Protein AF-A0A2E9ZNG1-F1 (afdb_monomer_lite)

Foldseek 3Di:
DDDDDPPPPPPPPLDPDPFAFWDADPDDEAEDEQPPDDCVLVVLLVLLQVLQCVVLNHTFPEYEYAYADPDCSLVDVVSLLVQQQVVLCVQQPPVVVSSVVSSVPVSNVLSVCRVVVHFDWAWDWRRPDPHIHIYIYTRHLVPDDFPVSNLSSQLRSLLSSCRNDRDWFQLCSQVVSSLRSLVSCVVVVRDHNVVSVVVLVVLLVVDDPPPDALVCRRPVVVCCPPPVVCVVCCSNRRHD

Structure (mmCIF, N/CA/C/O backbone):
data_AF-A0A2E9ZNG1-F1
#
_entry.id   AF-A0A2E9ZNG1-F1
#
loop_
_atom_site.group_PDB
_atom_site.id
_atom_site.type_symbol
_atom_site.label_atom_id
_atom_site.label_alt_id
_atom_site.label_comp_id
_atom_site.label_asym_id
_atom_site.label_entity_id
_atom_site.label_seq_id
_atom_site.pdbx_PDB_ins_code
_atom_site.Cartn_x
_atom_site.Cartn_y
_atom_site.Cartn_z
_atom_site.occupancy
_atom_site.B_iso_or_equiv
_atom_site.auth_seq_id
_atom_site.auth_comp_id
_atom_site.auth_asym_id
_atom_site.auth_atom_id
_atom_site.pdbx_PDB_model_num
ATOM 1 N N . MET A 1 1 ? 36.044 -37.107 -33.026 1.00 39.47 1 MET A N 1
ATOM 2 C CA . MET A 1 1 ? 36.408 -36.266 -31.867 1.00 39.47 1 MET A CA 1
ATOM 3 C C . MET A 1 1 ? 35.128 -35.573 -31.423 1.00 39.47 1 MET A C 1
ATOM 5 O O . MET A 1 1 ? 34.652 -34.687 -32.116 1.00 39.47 1 MET A O 1
ATOM 9 N N . LEU A 1 2 ? 34.480 -36.126 -30.399 1.00 30.48 2 LEU A N 1
ATOM 10 C CA . LEU A 1 2 ? 33.119 -35.796 -29.974 1.00 30.48 2 LEU A CA 1
ATOM 11 C C . LEU A 1 2 ? 33.209 -34.747 -28.857 1.00 30.48 2 LEU A C 1
ATOM 13 O O . LEU A 1 2 ? 33.779 -35.040 -27.812 1.00 30.48 2 LEU A O 1
ATOM 17 N N . TRP A 1 3 ? 32.689 -33.541 -29.077 1.00 28.58 3 TRP A N 1
ATOM 18 C CA . TRP A 1 3 ? 32.528 -32.541 -28.020 1.00 28.58 3 TRP A CA 1
ATOM 19 C C . TRP A 1 3 ? 31.048 -32.488 -27.636 1.00 28.58 3 TRP A C 1
ATOM 21 O O . TRP A 1 3 ? 30.240 -31.884 -28.336 1.00 28.58 3 TRP A O 1
ATOM 31 N N . LEU A 1 4 ? 30.693 -33.161 -26.538 1.00 30.92 4 LEU A N 1
ATOM 32 C CA . LEU A 1 4 ? 29.437 -32.918 -25.830 1.00 30.92 4 LEU A CA 1
ATOM 33 C C . LEU A 1 4 ? 29.627 -31.673 -24.956 1.00 30.92 4 LEU A C 1
ATOM 35 O O . LEU A 1 4 ? 30.324 -31.728 -23.946 1.00 30.92 4 LEU A O 1
ATOM 39 N N . PHE A 1 5 ? 28.975 -30.570 -25.313 1.00 37.16 5 PHE A N 1
ATOM 40 C CA . PHE A 1 5 ? 28.700 -29.495 -24.365 1.00 37.16 5 PHE A CA 1
ATOM 41 C C . PHE A 1 5 ? 27.392 -29.822 -23.640 1.00 37.16 5 PHE A C 1
ATOM 43 O O . PHE A 1 5 ? 26.301 -29.568 -24.144 1.00 37.16 5 PHE A O 1
ATOM 50 N N . LEU A 1 6 ? 27.506 -30.407 -22.448 1.00 36.97 6 LEU A N 1
ATOM 51 C CA . LEU A 1 6 ? 26.425 -30.424 -21.465 1.00 36.97 6 LEU A CA 1
ATOM 52 C C . LEU A 1 6 ? 26.350 -29.028 -20.840 1.00 36.97 6 LEU A C 1
ATOM 54 O O . LEU A 1 6 ? 27.034 -28.731 -19.863 1.00 36.97 6 LEU A O 1
ATOM 58 N N . ALA A 1 7 ? 25.535 -28.153 -21.427 1.00 40.53 7 ALA A N 1
ATOM 59 C CA . ALA A 1 7 ? 25.099 -26.936 -20.759 1.00 40.53 7 ALA A CA 1
ATOM 60 C C . ALA A 1 7 ? 24.094 -27.339 -19.672 1.00 40.53 7 ALA A C 1
ATOM 62 O O . ALA A 1 7 ? 22.906 -27.520 -19.933 1.00 40.53 7 ALA A O 1
ATOM 63 N N . GLY A 1 8 ? 24.597 -27.544 -18.454 1.00 30.94 8 GLY A N 1
ATOM 64 C CA . GLY A 1 8 ? 23.771 -27.666 -17.262 1.00 30.94 8 GLY A CA 1
ATOM 65 C C . GLY A 1 8 ? 23.019 -26.358 -17.052 1.00 30.94 8 GLY A C 1
ATOM 66 O O . GLY A 1 8 ? 23.584 -25.385 -16.558 1.00 30.94 8 GLY A O 1
ATOM 67 N N . GLY A 1 9 ? 21.753 -26.327 -17.464 1.00 31.53 9 GLY A N 1
ATOM 68 C CA . GLY A 1 9 ? 20.834 -25.272 -17.078 1.00 31.53 9 GLY A CA 1
ATOM 69 C C . GLY A 1 9 ? 20.684 -25.306 -15.565 1.00 31.53 9 GLY A C 1
ATOM 70 O O . GLY A 1 9 ? 20.052 -26.211 -15.021 1.00 31.53 9 GLY A O 1
ATOM 71 N N . VAL A 1 10 ? 21.277 -24.331 -14.879 1.00 35.78 10 VAL A N 1
ATOM 72 C CA . VAL A 1 10 ? 20.893 -24.012 -13.508 1.00 35.78 10 VAL A CA 1
ATOM 73 C C . VAL A 1 10 ? 19.497 -23.419 -13.615 1.00 35.78 10 VAL A C 1
ATOM 75 O O . VAL A 1 10 ? 19.323 -22.223 -13.832 1.00 35.78 10 VAL A O 1
ATOM 78 N N . VAL A 1 11 ? 18.485 -24.279 -13.533 1.00 36.38 11 VAL A N 1
ATOM 79 C CA . VAL A 1 11 ? 17.143 -23.836 -13.184 1.00 36.38 11 VAL A CA 1
ATOM 80 C C . VAL A 1 11 ? 17.281 -23.334 -11.756 1.00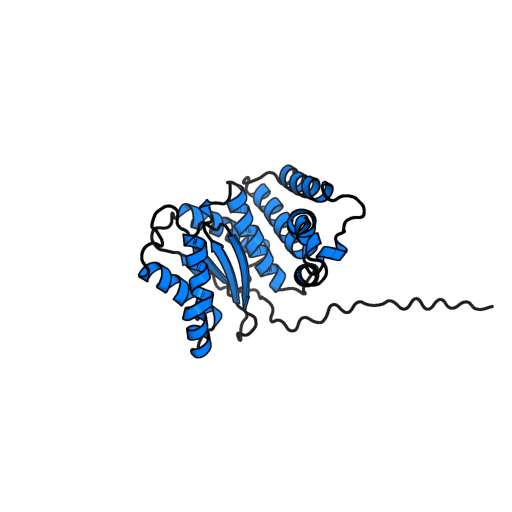 36.38 11 VAL A C 1
ATOM 82 O O . VAL A 1 11 ? 17.336 -24.124 -10.813 1.00 36.38 11 VAL A O 1
ATOM 85 N N . ALA A 1 12 ? 17.440 -22.021 -11.601 1.00 37.59 12 ALA A N 1
ATOM 86 C CA . ALA A 1 12 ? 17.232 -21.371 -10.324 1.00 37.59 12 ALA A CA 1
ATOM 87 C C . ALA A 1 12 ? 15.780 -21.670 -9.945 1.00 37.59 12 ALA A C 1
ATOM 89 O O . ALA A 1 12 ? 14.843 -21.056 -10.449 1.00 37.59 12 ALA A O 1
ATOM 90 N N . SER A 1 13 ? 15.599 -22.711 -9.137 1.00 37.97 13 SER A N 1
ATOM 91 C CA . SER A 1 13 ? 14.341 -23.018 -8.481 1.00 37.97 13 SER A CA 1
ATOM 92 C C . SER A 1 13 ? 14.010 -21.785 -7.648 1.00 37.97 13 SER A C 1
ATOM 94 O O . SER A 1 13 ? 14.601 -21.590 -6.583 1.00 37.97 13 SER A O 1
ATOM 96 N N . MET A 1 14 ? 13.109 -20.931 -8.143 1.00 45.22 14 MET A N 1
ATOM 97 C CA . MET A 1 14 ? 12.416 -19.985 -7.280 1.00 45.22 14 MET A CA 1
ATOM 98 C C . MET A 1 14 ? 11.772 -20.848 -6.204 1.00 45.22 14 MET A C 1
ATOM 100 O O . MET A 1 14 ? 10.930 -21.688 -6.519 1.00 45.22 14 MET A O 1
ATOM 104 N N . ALA A 1 15 ? 12.298 -20.753 -4.983 1.00 42.94 15 ALA A N 1
ATOM 105 C CA . ALA A 1 15 ? 11.857 -21.564 -3.865 1.00 42.94 15 ALA A CA 1
ATOM 106 C C . ALA A 1 15 ? 10.331 -21.488 -3.797 1.00 42.94 15 ALA A C 1
ATOM 108 O O . ALA A 1 15 ? 9.776 -20.391 -3.745 1.00 42.94 15 ALA A O 1
ATOM 109 N N . ASP A 1 16 ? 9.686 -22.650 -3.875 1.00 44.34 16 ASP A N 1
ATOM 110 C CA . ASP A 1 16 ? 8.238 -22.771 -3.805 1.00 44.34 16 ASP A CA 1
ATOM 111 C C . ASP A 1 16 ? 7.768 -22.072 -2.524 1.00 44.34 16 ASP A C 1
ATOM 113 O O . ASP A 1 16 ? 8.134 -22.459 -1.407 1.00 44.34 16 ASP A O 1
ATOM 117 N N . ASP A 1 17 ? 7.081 -20.945 -2.701 1.00 57.50 17 ASP A N 1
ATOM 118 C CA . ASP A 1 17 ? 6.736 -20.060 -1.603 1.00 57.50 17 ASP A CA 1
ATOM 119 C C . ASP A 1 17 ? 5.634 -20.725 -0.781 1.00 57.50 17 ASP A C 1
ATOM 121 O O . ASP A 1 17 ? 4.482 -20.803 -1.207 1.00 57.50 17 ASP A O 1
ATOM 125 N N . LYS A 1 18 ? 6.005 -21.228 0.402 1.00 65.31 18 LYS A N 1
ATOM 126 C CA . LYS A 1 18 ? 5.086 -21.833 1.378 1.00 65.31 18 LYS A CA 1
ATOM 127 C C . LYS A 1 18 ? 4.084 -20.827 1.959 1.00 65.31 18 LYS A C 1
ATOM 129 O O . LYS A 1 18 ? 3.260 -21.228 2.783 1.00 65.31 18 LYS A O 1
ATOM 134 N N . SER A 1 19 ? 4.172 -19.544 1.598 1.00 73.75 19 SER A N 1
ATOM 135 C CA . SER A 1 19 ? 3.200 -18.548 2.030 1.00 73.75 19 SER A CA 1
ATOM 136 C C . SER A 1 19 ? 1.809 -18.880 1.483 1.00 73.75 19 SER A C 1
ATOM 138 O O . SER A 1 19 ? 1.629 -19.336 0.348 1.00 73.75 19 SER A O 1
ATOM 140 N N . LYS A 1 20 ? 0.793 -18.673 2.325 1.00 89.50 20 LYS A N 1
ATOM 141 C CA . LYS A 1 20 ? -0.594 -18.679 1.854 1.00 89.50 20 LYS A CA 1
ATOM 142 C C . LYS A 1 20 ? -0.742 -17.562 0.821 1.00 89.50 20 LYS A C 1
ATOM 144 O O . LYS A 1 20 ? 0.002 -16.592 0.868 1.00 89.50 20 LYS A O 1
ATOM 149 N N . 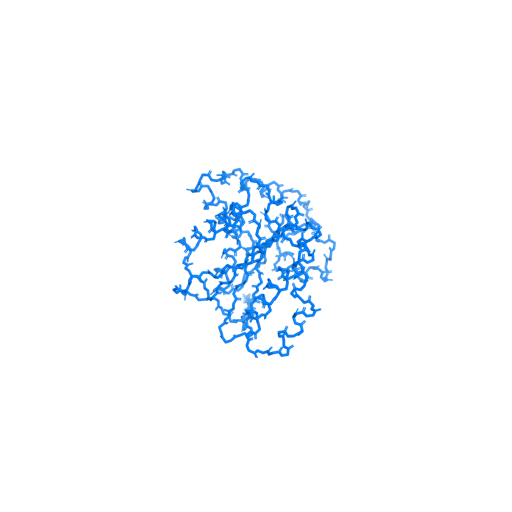ARG A 1 21 ? -1.669 -17.717 -0.125 1.00 92.62 21 ARG A N 1
ATOM 150 C CA . ARG A 1 21 ? -1.890 -16.754 -1.214 1.00 92.62 21 ARG A CA 1
ATOM 151 C C . ARG A 1 21 ? -3.235 -16.069 -1.073 1.00 92.62 21 ARG A C 1
ATOM 153 O O . ARG A 1 21 ? -4.185 -16.663 -0.560 1.00 92.62 21 ARG A O 1
ATOM 160 N N . MET A 1 22 ? -3.314 -14.840 -1.569 1.00 95.38 22 MET A N 1
ATOM 161 C CA . MET A 1 22 ? -4.593 -14.150 -1.722 1.00 95.38 22 MET A CA 1
ATOM 162 C C . MET A 1 22 ? -5.472 -14.859 -2.751 1.00 95.38 22 MET A C 1
ATOM 164 O O . MET A 1 22 ? -4.982 -15.442 -3.718 1.00 95.38 22 MET A O 1
ATOM 168 N N . VAL A 1 23 ? -6.784 -14.798 -2.539 1.00 95.25 23 VAL A N 1
ATOM 169 C CA . VAL A 1 23 ? -7.789 -15.410 -3.414 1.00 95.25 23 VAL A CA 1
ATOM 170 C C . VAL A 1 23 ? -8.882 -14.403 -3.734 1.00 95.25 23 VAL A C 1
ATOM 172 O O . VAL A 1 23 ? -9.076 -13.440 -2.990 1.00 95.25 23 VAL A O 1
ATOM 175 N N . LEU A 1 24 ? -9.599 -14.643 -4.831 1.00 96.69 24 LEU A N 1
ATOM 176 C CA . LEU A 1 24 ? -10.811 -13.894 -5.141 1.00 96.69 24 LEU A CA 1
ATOM 177 C C . LEU A 1 24 ? -11.840 -14.061 -4.017 1.00 96.69 24 LEU A C 1
ATOM 179 O O . LEU A 1 24 ? -11.982 -15.142 -3.440 1.00 96.69 24 LEU A O 1
ATOM 183 N N . THR A 1 25 ? -12.553 -12.984 -3.718 1.00 96.06 25 THR A N 1
ATOM 184 C CA . THR A 1 25 ? -13.571 -12.933 -2.677 1.00 96.06 25 THR A CA 1
ATOM 185 C C . THR A 1 25 ? -14.719 -12.010 -3.069 1.00 96.06 25 THR A C 1
ATOM 187 O O . THR A 1 25 ? -14.537 -11.018 -3.772 1.00 96.06 25 THR A O 1
ATOM 190 N N . GLU A 1 26 ? -15.898 -12.305 -2.533 1.00 95.00 26 GLU A N 1
ATOM 191 C CA . GLU A 1 26 ? -17.075 -11.431 -2.600 1.00 95.00 26 GLU A CA 1
ATOM 192 C C . GLU A 1 26 ? -17.110 -10.424 -1.438 1.00 95.00 26 GLU A C 1
ATOM 194 O O . GLU A 1 26 ? -17.967 -9.549 -1.392 1.00 95.00 26 GLU A O 1
ATOM 199 N N . SER A 1 27 ? -16.204 -10.550 -0.461 1.00 94.38 27 SER A N 1
ATOM 200 C CA . SER A 1 27 ? -16.139 -9.635 0.680 1.00 94.38 27 SER A CA 1
ATOM 201 C C . SER A 1 27 ? -15.594 -8.272 0.267 1.00 94.38 27 SER A C 1
ATOM 203 O O . SER A 1 27 ? -14.575 -8.179 -0.423 1.00 94.38 27 SER A O 1
ATOM 205 N N . ASP A 1 28 ? -16.238 -7.215 0.750 1.00 95.75 28 ASP A N 1
ATOM 206 C CA . ASP A 1 28 ? -15.716 -5.863 0.615 1.00 95.75 28 ASP A CA 1
ATOM 207 C C . ASP A 1 28 ? -14.537 -5.599 1.566 1.00 95.75 28 ASP A C 1
ATOM 209 O O . ASP A 1 28 ? -14.438 -6.238 2.618 1.00 95.75 28 ASP A O 1
ATOM 213 N N . PRO A 1 29 ? -13.642 -4.653 1.218 1.00 97.62 29 PRO A N 1
ATOM 214 C CA . PRO A 1 29 ? -12.605 -4.177 2.112 1.00 97.62 29 PRO A CA 1
ATOM 215 C C . PRO A 1 29 ? -13.211 -3.576 3.379 1.00 97.62 29 PRO A C 1
ATOM 217 O O . PRO A 1 2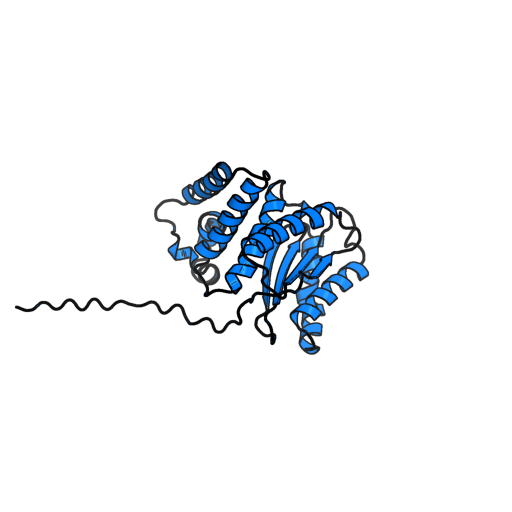9 ? -14.140 -2.766 3.325 1.00 97.62 29 PRO A O 1
ATOM 220 N N . GLU A 1 30 ? -12.634 -3.925 4.519 1.00 97.75 30 GLU A N 1
ATOM 221 C CA . GLU A 1 30 ? -12.949 -3.287 5.790 1.00 97.75 30 GLU A CA 1
ATOM 222 C C . GLU A 1 30 ? -12.074 -2.044 5.960 1.00 97.75 30 GLU A C 1
ATOM 224 O O . GLU A 1 30 ? -10.856 -2.126 5.824 1.00 97.75 30 GLU A O 1
ATOM 229 N N . TYR A 1 31 ? -12.671 -0.892 6.267 1.00 97.88 31 TYR A N 1
ATOM 230 C CA . TYR A 1 31 ? -11.935 0.359 6.462 1.00 97.88 31 TYR A CA 1
ATOM 231 C C . TYR A 1 31 ? -11.902 0.752 7.937 1.00 97.88 31 TYR A C 1
ATOM 233 O O . TYR A 1 31 ? -12.945 0.915 8.567 1.00 97.88 31 TYR A O 1
ATOM 241 N N . VAL A 1 32 ? -10.697 0.985 8.452 1.00 97.31 32 VAL A N 1
ATOM 242 C CA . VAL A 1 32 ? -10.441 1.506 9.796 1.00 97.31 32 VAL A CA 1
ATOM 243 C C . VAL A 1 32 ? -9.875 2.917 9.661 1.00 97.31 32 VAL A C 1
ATOM 245 O O . VAL A 1 32 ? -8.809 3.125 9.081 1.00 97.31 32 VAL A O 1
ATOM 248 N N . LEU A 1 33 ? -10.613 3.893 10.186 1.00 95.56 33 LEU A N 1
ATOM 249 C CA . LEU A 1 33 ? -10.322 5.324 10.086 1.00 95.56 33 LEU A CA 1
ATOM 250 C C . LEU A 1 33 ? -10.256 5.923 11.492 1.00 95.56 33 LEU A C 1
ATOM 252 O O . LEU A 1 33 ? -11.041 5.532 12.358 1.00 95.56 33 LEU A O 1
ATOM 256 N N . ASN A 1 34 ? -9.383 6.905 11.718 1.00 93.75 34 ASN A N 1
ATOM 257 C CA . ASN A 1 34 ? -9.473 7.707 12.934 1.00 93.75 34 ASN A CA 1
ATOM 258 C C . ASN A 1 34 ? -10.581 8.764 12.828 1.00 93.75 34 ASN A C 1
ATOM 260 O O . ASN A 1 34 ? -10.859 9.300 11.754 1.00 93.75 34 ASN A O 1
ATOM 264 N N . GLU A 1 35 ? -11.233 9.052 13.955 1.00 89.19 35 GLU A N 1
ATOM 265 C CA . GLU A 1 35 ? -12.323 10.027 14.009 1.00 89.19 35 GLU A CA 1
ATOM 266 C C . GLU A 1 35 ? -11.848 11.423 13.592 1.00 89.19 35 GLU A C 1
ATOM 268 O O . GLU A 1 35 ? -10.718 11.821 13.866 1.00 89.19 35 GLU A O 1
ATOM 273 N N . ASN A 1 36 ? -12.742 12.183 12.957 1.00 89.19 36 ASN A N 1
ATOM 274 C CA . ASN A 1 36 ? -12.521 13.566 12.518 1.00 89.19 36 ASN A CA 1
ATOM 275 C C . ASN A 1 36 ? -11.411 13.773 11.473 1.00 89.19 36 ASN A C 1
ATOM 277 O O . ASN A 1 36 ? -11.182 14.914 11.072 1.00 89.19 36 ASN A O 1
ATOM 281 N N . TYR A 1 37 ? -10.777 12.711 10.965 1.00 95.31 37 TYR A N 1
ATOM 282 C CA . TYR A 1 37 ? -9.863 12.832 9.833 1.00 95.31 37 TYR A CA 1
ATOM 283 C C . TYR A 1 37 ? -10.629 13.198 8.550 1.00 95.31 37 TYR A C 1
ATOM 285 O O . TYR A 1 37 ? -11.655 12.570 8.262 1.00 95.31 37 TYR A O 1
ATOM 293 N N . PRO A 1 38 ? -10.192 14.209 7.765 1.00 96.12 38 PRO A N 1
ATOM 294 C CA . PRO A 1 38 ? -10.977 14.687 6.633 1.00 96.12 38 PRO A CA 1
ATOM 295 C C . PRO A 1 38 ? -11.319 13.595 5.613 1.00 96.12 38 PRO A C 1
ATOM 297 O O . PRO A 1 38 ? -10.449 12.996 4.980 1.00 96.12 38 PRO A O 1
ATOM 300 N N . GLU A 1 39 ? -12.621 13.412 5.382 1.00 96.31 39 GLU A N 1
ATOM 301 C CA . GLU A 1 39 ? -13.176 12.330 4.555 1.00 96.31 39 GLU A CA 1
ATOM 302 C C . GLU A 1 39 ? -12.644 12.327 3.110 1.00 96.31 39 GLU A C 1
ATOM 304 O O . GLU A 1 39 ? -12.599 11.288 2.451 1.00 96.31 39 GLU A O 1
ATOM 309 N N . LYS A 1 40 ? -12.195 13.483 2.604 1.00 95.94 40 LYS A N 1
ATOM 310 C CA . LYS A 1 40 ? -11.618 13.608 1.257 1.00 95.94 40 LYS A CA 1
ATOM 311 C C . LYS A 1 40 ? -10.461 12.626 1.023 1.00 95.94 40 LYS A C 1
ATOM 313 O O . LYS A 1 40 ? -10.359 12.084 -0.072 1.00 95.94 40 LYS A O 1
ATOM 318 N N . TRP A 1 41 ? -9.640 12.345 2.038 1.00 97.00 41 TRP A N 1
ATOM 319 C CA . TRP A 1 41 ? -8.503 11.429 1.905 1.00 97.00 41 TRP A CA 1
ATOM 320 C C . TRP A 1 41 ? -8.944 9.976 1.798 1.00 97.00 41 TRP A C 1
ATOM 322 O O . TRP A 1 41 ? -8.461 9.249 0.931 1.00 97.00 41 TRP A O 1
ATOM 332 N N . PHE A 1 42 ? -9.928 9.585 2.612 1.00 97.19 42 PHE A N 1
ATOM 333 C CA . PHE A 1 42 ? -10.590 8.290 2.491 1.00 97.19 42 PHE A CA 1
ATOM 334 C C . PHE A 1 42 ? -11.185 8.104 1.094 1.00 97.19 42 PHE A C 1
ATOM 336 O O . PHE A 1 42 ? -10.927 7.087 0.454 1.00 97.19 42 PHE A O 1
ATOM 343 N N . ARG A 1 43 ? -11.926 9.095 0.582 1.00 97.44 43 ARG A N 1
ATOM 344 C CA . ARG A 1 43 ? -12.564 9.004 -0.741 1.00 97.44 43 ARG A CA 1
ATOM 345 C C . ARG A 1 43 ? -11.551 8.832 -1.872 1.00 97.44 43 ARG A C 1
ATOM 347 O O . ARG A 1 43 ? -11.787 8.019 -2.761 1.00 97.44 43 ARG A O 1
ATOM 354 N N . VAL A 1 44 ? -10.435 9.563 -1.835 1.00 97.00 44 VAL A N 1
ATOM 355 C CA . VAL A 1 44 ? -9.365 9.452 -2.843 1.00 97.00 44 VAL A CA 1
ATOM 356 C C . VAL A 1 44 ? -8.737 8.056 -2.824 1.00 97.00 44 VAL A C 1
ATOM 358 O O . VAL A 1 44 ? -8.674 7.404 -3.866 1.00 97.00 44 VAL A O 1
ATOM 361 N N . LEU A 1 45 ? -8.333 7.572 -1.645 1.00 98.06 45 LEU A N 1
ATOM 362 C CA . LEU A 1 45 ? -7.702 6.258 -1.496 1.00 98.06 45 LEU A CA 1
ATOM 363 C C . LEU A 1 45 ? -8.651 5.119 -1.863 1.00 98.06 45 LEU A C 1
ATOM 365 O O . LEU A 1 45 ? -8.287 4.238 -2.642 1.00 98.06 45 LEU A O 1
ATOM 369 N N . ARG A 1 46 ? -9.889 5.170 -1.359 1.00 97.94 46 ARG A N 1
ATOM 370 C CA . ARG A 1 46 ? -10.935 4.210 -1.710 1.00 97.94 46 ARG A CA 1
ATOM 371 C C . ARG A 1 46 ? -11.158 4.173 -3.214 1.00 97.94 46 ARG A C 1
ATOM 373 O O . ARG A 1 46 ? -11.232 3.087 -3.771 1.00 97.94 46 ARG A O 1
ATOM 380 N N . LYS A 1 47 ? -11.212 5.329 -3.883 1.00 98.00 47 LYS A N 1
ATOM 381 C CA . LYS A 1 47 ? -11.425 5.362 -5.331 1.00 98.00 47 LYS A CA 1
ATOM 382 C C . LYS A 1 47 ? -10.290 4.674 -6.098 1.00 98.00 47 LYS A C 1
ATOM 384 O O . LYS A 1 47 ? -10.584 3.931 -7.026 1.00 98.00 47 LYS A O 1
ATOM 389 N N . GLY A 1 48 ? -9.030 4.871 -5.701 1.00 97.94 48 GLY A N 1
ATOM 390 C CA . GLY A 1 48 ? -7.894 4.156 -6.299 1.00 97.94 48 GLY A CA 1
ATOM 391 C C . GLY A 1 48 ? -7.947 2.640 -6.061 1.00 97.94 48 GLY A C 1
ATOM 392 O O . GLY A 1 48 ? -7.751 1.858 -6.992 1.00 97.94 48 GLY A O 1
ATOM 393 N N . ILE A 1 49 ? -8.283 2.224 -4.835 1.00 98.38 49 ILE A N 1
ATOM 394 C CA . ILE A 1 49 ? -8.455 0.807 -4.474 1.00 98.38 49 ILE A CA 1
ATOM 395 C C . ILE A 1 49 ? -9.585 0.173 -5.296 1.00 98.38 49 ILE A C 1
ATOM 397 O O . ILE A 1 49 ? -9.371 -0.851 -5.938 1.00 98.38 49 ILE A O 1
ATOM 401 N N . ASP A 1 50 ? -10.762 0.800 -5.332 1.00 98.19 50 ASP A N 1
ATOM 402 C CA . ASP A 1 50 ? -11.940 0.289 -6.040 1.00 98.19 50 ASP A CA 1
ATOM 403 C C . ASP A 1 50 ? -11.700 0.216 -7.557 1.00 98.19 50 ASP A C 1
ATOM 405 O O . ASP A 1 50 ? -11.972 -0.817 -8.161 1.00 98.19 50 ASP A O 1
ATOM 409 N N . THR A 1 51 ? -11.073 1.234 -8.161 1.00 98.06 51 THR A N 1
ATOM 410 C CA . THR A 1 51 ? -10.643 1.196 -9.573 1.00 98.06 51 THR A CA 1
ATOM 411 C C . THR A 1 51 ? -9.766 -0.028 -9.872 1.00 98.06 51 THR A C 1
ATOM 413 O O . THR A 1 51 ? -9.887 -0.656 -10.923 1.00 98.06 51 THR A O 1
ATOM 416 N N . THR A 1 52 ? -8.879 -0.395 -8.949 1.00 98.06 52 THR A N 1
ATOM 417 C CA . THR A 1 52 ? -7.949 -1.514 -9.162 1.00 98.06 52 THR A CA 1
ATOM 418 C C . THR A 1 52 ? -8.617 -2.860 -8.920 1.00 98.06 52 THR A C 1
ATOM 420 O O . THR A 1 52 ? -8.358 -3.802 -9.664 1.00 98.06 52 THR A O 1
ATOM 423 N N . ARG A 1 53 ? -9.519 -2.941 -7.933 1.00 98.06 53 ARG A N 1
ATOM 424 C CA . ARG A 1 53 ? -10.399 -4.099 -7.701 1.00 98.06 53 ARG A CA 1
ATOM 425 C C . ARG A 1 53 ? -11.251 -4.404 -8.926 1.00 98.06 53 ARG A C 1
ATOM 427 O O . ARG A 1 53 ? -11.351 -5.559 -9.326 1.00 98.06 53 ARG A O 1
ATOM 434 N N . GLU A 1 54 ? -11.838 -3.375 -9.533 1.00 97.94 54 GLU A N 1
ATOM 435 C CA . GLU A 1 54 ? -12.636 -3.499 -10.758 1.00 97.94 54 GLU A CA 1
ATOM 436 C C . GLU A 1 54 ? -11.797 -4.028 -11.933 1.00 97.94 54 GLU A C 1
ATOM 438 O O . GLU A 1 54 ? -12.296 -4.809 -12.741 1.00 97.94 54 GLU A O 1
ATOM 443 N N . TYR A 1 55 ? -10.521 -3.638 -12.014 1.00 98.44 55 TYR A N 1
ATOM 444 C CA . TYR A 1 55 ? -9.629 -4.025 -13.108 1.00 98.44 55 TYR A CA 1
ATOM 445 C C . TYR A 1 55 ? -8.987 -5.413 -12.932 1.00 98.44 55 TYR A C 1
ATOM 447 O O . TYR A 1 55 ? -8.949 -6.199 -13.878 1.00 98.44 55 TYR A O 1
ATOM 455 N N . LEU A 1 56 ? -8.459 -5.720 -11.742 1.00 98.00 56 LEU A N 1
ATOM 456 C CA . LEU A 1 56 ? -7.719 -6.961 -11.461 1.00 98.00 56 LEU A CA 1
ATOM 457 C C . LEU A 1 56 ? -8.594 -8.080 -10.885 1.00 98.00 56 LEU A C 1
ATOM 459 O O . LEU A 1 56 ? -8.190 -9.241 -10.913 1.00 98.00 56 LEU A O 1
ATOM 463 N N . GLY A 1 57 ? -9.770 -7.745 -10.355 1.00 98.06 57 GLY A N 1
ATOM 464 C CA . GLY A 1 57 ? -10.595 -8.626 -9.533 1.00 98.06 57 GLY A CA 1
ATOM 465 C C . GLY A 1 57 ? -10.462 -8.318 -8.039 1.00 98.06 57 GLY A C 1
ATOM 466 O O . GLY A 1 57 ? -9.489 -7.717 -7.582 1.00 98.06 57 GLY A O 1
ATOM 467 N N . ASN A 1 58 ? -11.464 -8.741 -7.264 1.00 98.00 58 ASN A N 1
ATOM 468 C CA . ASN A 1 58 ? -11.526 -8.493 -5.827 1.00 98.00 58 ASN A CA 1
ATOM 469 C C . ASN A 1 58 ? -10.834 -9.611 -5.034 1.00 98.00 58 ASN A C 1
ATOM 471 O O . ASN A 1 58 ? -11.426 -10.653 -4.771 1.00 98.00 58 ASN A O 1
ATOM 475 N N . TYR A 1 59 ? -9.583 -9.394 -4.645 1.00 97.69 59 TYR A N 1
ATOM 476 C CA . TYR A 1 59 ? -8.798 -10.267 -3.778 1.00 97.69 59 TYR A CA 1
ATOM 477 C C . TYR A 1 59 ? -8.874 -9.834 -2.312 1.00 97.69 59 TYR A C 1
ATOM 479 O O . TYR A 1 59 ? -8.769 -8.647 -1.996 1.00 97.69 59 TYR A O 1
ATOM 487 N N . GLY A 1 60 ? -9.022 -10.806 -1.411 1.00 95.69 60 GLY A N 1
ATOM 488 C CA . GLY A 1 60 ? -9.157 -10.563 0.025 1.00 95.69 60 GLY A CA 1
ATOM 489 C C . GLY A 1 60 ? -9.068 -11.848 0.862 1.00 95.69 60 GLY A C 1
ATOM 490 O O . GLY A 1 60 ? -8.759 -12.912 0.314 1.00 95.69 60 GLY A O 1
ATOM 491 N N . PRO A 1 61 ? -9.335 -11.777 2.180 1.00 96.06 61 PRO A N 1
ATOM 492 C CA . PRO A 1 61 ? -9.779 -10.605 2.954 1.00 96.06 61 PRO A CA 1
ATOM 493 C C . PRO A 1 61 ? -8.818 -9.405 2.933 1.00 96.06 61 PRO A C 1
ATOM 495 O O . PRO A 1 61 ? -7.599 -9.583 2.904 1.00 96.06 61 PRO A O 1
ATOM 498 N N . LEU A 1 62 ? -9.372 -8.188 2.957 1.00 97.88 62 LEU A N 1
ATOM 499 C CA . LEU A 1 62 ? -8.617 -6.934 2.933 1.00 97.88 62 LEU A CA 1
ATOM 500 C C . LEU A 1 62 ? -9.097 -5.987 4.043 1.00 97.88 62 LEU A C 1
ATOM 502 O O . LEU A 1 62 ? -10.265 -5.602 4.060 1.00 97.88 62 LEU A O 1
ATOM 506 N N . CYS A 1 63 ? -8.177 -5.563 4.910 1.00 98.12 63 CYS A N 1
ATOM 507 C CA . CYS A 1 63 ? -8.372 -4.448 5.837 1.00 98.12 63 CYS A CA 1
ATOM 508 C C . CYS A 1 63 ? -7.556 -3.233 5.370 1.00 98.12 63 CYS A C 1
ATOM 510 O O . CYS A 1 63 ? -6.393 -3.357 4.990 1.00 98.12 63 CYS A O 1
ATOM 512 N N . VAL A 1 64 ? -8.147 -2.045 5.408 1.00 98.50 64 VAL A N 1
ATOM 513 C CA . VAL A 1 64 ? -7.520 -0.789 4.996 1.00 98.50 64 VAL A CA 1
ATOM 514 C C . VAL A 1 64 ? -7.505 0.166 6.179 1.00 98.50 64 VAL A C 1
ATOM 516 O O . VAL A 1 64 ? -8.553 0.587 6.662 1.00 98.50 64 VAL A O 1
ATOM 519 N N . TYR A 1 65 ? -6.315 0.541 6.625 1.00 98.06 65 TYR A N 1
ATOM 520 C CA . TYR A 1 65 ? -6.101 1.487 7.711 1.00 98.06 65 TYR A CA 1
ATOM 521 C C . TYR A 1 65 ? -5.731 2.837 7.113 1.00 98.06 65 TYR A C 1
ATOM 523 O O . TYR A 1 65 ? -4.714 2.950 6.429 1.00 98.06 65 TYR A O 1
ATOM 531 N N . ILE A 1 66 ? -6.540 3.862 7.370 1.00 98.00 66 ILE A N 1
ATOM 532 C CA . ILE A 1 66 ? -6.231 5.239 6.978 1.00 98.00 66 ILE A CA 1
ATOM 533 C C . ILE A 1 66 ? -6.160 6.070 8.248 1.00 98.00 66 ILE A C 1
ATOM 535 O O . ILE A 1 66 ? -7.171 6.356 8.889 1.00 98.00 66 ILE A O 1
ATOM 539 N N . ILE A 1 67 ? -4.935 6.421 8.611 1.00 97.25 67 ILE A N 1
ATOM 540 C CA . ILE A 1 67 ? -4.594 7.036 9.886 1.00 97.25 67 ILE A CA 1
ATOM 541 C C . ILE A 1 67 ? -3.979 8.392 9.575 1.00 97.25 67 ILE A C 1
ATOM 543 O O . ILE A 1 67 ? -2.986 8.460 8.853 1.00 97.25 67 ILE A O 1
ATOM 547 N N . GLY A 1 68 ? -4.543 9.478 10.093 1.00 96.56 68 GLY A N 1
ATOM 548 C CA . GLY A 1 68 ? -4.033 10.809 9.795 1.00 96.56 68 GLY A CA 1
ATOM 549 C C . GLY A 1 68 ? -4.222 11.832 10.904 1.00 96.56 68 GLY A C 1
ATOM 550 O O . GLY A 1 68 ? -5.182 11.778 11.669 1.00 96.56 68 GLY A O 1
ATOM 551 N N . GLN A 1 69 ? -3.296 12.785 10.950 1.00 95.62 69 GLN A N 1
ATOM 552 C CA . GLN A 1 69 ? -3.314 13.936 11.844 1.00 95.62 69 GLN A CA 1
ATOM 553 C C . GLN A 1 69 ? -2.919 15.200 11.068 1.00 95.62 69 GLN A C 1
ATOM 555 O O . GLN A 1 69 ? -1.744 15.406 10.781 1.00 95.62 69 GLN A O 1
ATOM 560 N N . GLU A 1 70 ? -3.895 16.047 10.732 1.00 94.94 70 GLU A N 1
ATOM 561 C CA . GLU A 1 70 ? -3.638 17.393 10.188 1.00 94.94 70 GLU A CA 1
ATOM 562 C C . GLU A 1 70 ? -3.613 18.448 11.302 1.00 94.94 70 GLU A C 1
ATOM 564 O O . GLU A 1 70 ? -2.916 19.460 11.192 1.00 94.94 70 GLU A O 1
ATOM 569 N N . LYS A 1 71 ? -4.386 18.228 12.373 1.00 92.94 71 LYS A N 1
ATOM 570 C CA . LYS A 1 71 ? -4.511 19.125 13.524 1.00 92.94 71 LYS A CA 1
ATOM 571 C C . LYS A 1 71 ? -4.422 18.340 14.831 1.00 92.94 71 LYS A C 1
ATOM 573 O O . LYS A 1 71 ? -3.357 18.282 15.437 1.00 92.94 71 LYS A O 1
ATOM 578 N N . ASP A 1 72 ? -5.532 17.761 15.282 1.00 92.94 72 ASP A N 1
ATOM 579 C CA . ASP A 1 72 ? -5.668 17.092 16.580 1.00 92.94 72 ASP A CA 1
ATOM 580 C C . ASP A 1 72 ? -6.486 15.790 16.519 1.00 92.94 72 ASP A C 1
ATOM 582 O O . ASP A 1 72 ? -6.919 15.274 17.550 1.00 92.94 72 ASP A O 1
ATOM 586 N N . GLU A 1 73 ? -6.637 15.202 15.329 1.00 95.50 73 GLU A N 1
ATOM 587 C CA . GLU A 1 73 ? -7.473 14.019 15.087 1.00 95.50 73 GLU A CA 1
ATOM 588 C C . GLU A 1 73 ? -6.993 12.755 15.827 1.00 95.50 73 GLU A C 1
ATOM 590 O O . GLU A 1 73 ? -7.772 11.828 16.044 1.00 95.50 73 GLU A O 1
ATOM 595 N N . LEU A 1 74 ? -5.726 12.717 16.253 1.00 93.75 74 LEU A N 1
ATOM 596 C CA . LEU A 1 74 ? -5.135 11.640 17.060 1.00 93.75 74 LEU A CA 1
ATOM 597 C C . LEU A 1 74 ? -4.694 12.111 18.452 1.00 93.75 74 LEU A C 1
ATOM 599 O O . LEU A 1 74 ? -3.942 11.412 19.136 1.00 93.75 74 LEU A O 1
ATOM 603 N N . LYS A 1 75 ? -5.158 13.284 18.902 1.00 89.25 75 LYS A N 1
ATOM 604 C CA . LYS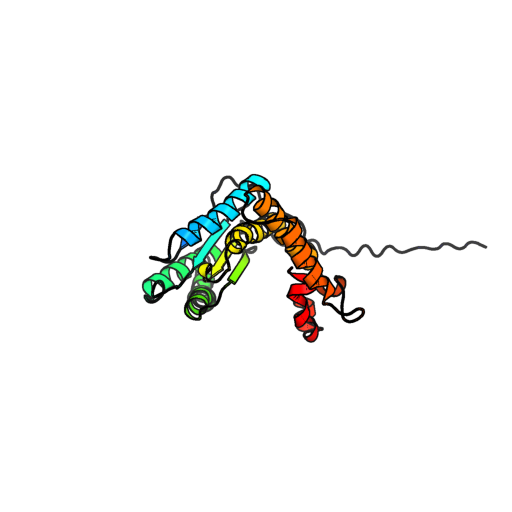 A 1 75 ? -4.798 13.835 20.218 1.00 89.25 75 LYS A CA 1
ATOM 605 C C . LYS A 1 75 ? -5.378 13.023 21.379 1.00 89.25 75 LYS A C 1
ATOM 607 O O . LYS A 1 75 ? -4.775 12.979 22.444 1.00 89.25 75 LYS A O 1
ATOM 612 N N . SER A 1 76 ? -6.545 12.406 21.190 1.00 91.50 76 SER A N 1
ATOM 613 C CA . SER A 1 76 ? -7.179 11.558 22.205 1.00 91.50 76 SER A CA 1
ATOM 614 C C . SER A 1 76 ? -6.650 10.131 22.131 1.00 91.50 76 SER A C 1
ATOM 616 O O . SER A 1 76 ? -6.768 9.481 21.090 1.00 91.50 76 SER A O 1
ATOM 618 N N . ASP A 1 77 ? -6.141 9.616 23.250 1.00 90.00 77 ASP A N 1
ATOM 619 C CA . ASP A 1 77 ? -5.686 8.226 23.335 1.00 90.00 77 ASP A CA 1
ATOM 620 C C . ASP A 1 77 ? -6.831 7.234 23.102 1.00 90.00 77 ASP A C 1
ATOM 622 O O . ASP A 1 77 ? -6.624 6.214 22.467 1.00 90.00 77 ASP A O 1
ATOM 626 N N . ALA A 1 78 ? -8.080 7.583 23.425 1.00 92.75 78 ALA A N 1
ATOM 627 C CA . ALA A 1 78 ? -9.228 6.727 23.108 1.00 92.75 78 ALA A CA 1
ATOM 628 C C . ALA A 1 78 ? -9.471 6.559 21.590 1.00 92.75 78 ALA A C 1
ATOM 630 O O . ALA A 1 78 ? -10.055 5.567 21.149 1.00 92.75 78 ALA A O 1
ATOM 631 N N . VAL A 1 79 ? -9.074 7.535 20.763 1.00 91.75 79 VAL A N 1
ATOM 632 C CA . VAL A 1 79 ? -9.120 7.395 19.295 1.00 91.75 79 VAL A CA 1
ATOM 633 C C . VAL A 1 79 ? -7.974 6.501 18.830 1.00 91.75 79 VAL A C 1
ATOM 635 O O . VAL A 1 79 ? -8.203 5.596 18.030 1.00 91.75 79 VAL A O 1
ATOM 638 N N . ALA A 1 80 ? -6.773 6.720 19.368 1.00 92.00 80 ALA A N 1
ATOM 639 C CA . ALA A 1 80 ? -5.600 5.896 19.092 1.00 92.00 80 ALA A CA 1
ATOM 640 C C . ALA A 1 80 ? -5.841 4.418 19.439 1.00 92.00 80 ALA A C 1
ATOM 642 O O . ALA A 1 80 ? -5.657 3.548 18.588 1.00 92.00 80 ALA A O 1
ATOM 643 N N . ASP A 1 81 ? -6.327 4.150 20.649 1.00 93.38 81 ASP A N 1
ATOM 644 C CA . ASP A 1 81 ? -6.553 2.811 21.188 1.00 93.38 81 ASP A CA 1
ATOM 645 C C . ASP A 1 81 ? -7.528 2.009 20.326 1.00 93.38 81 ASP A C 1
ATOM 647 O O . ASP A 1 81 ? -7.288 0.834 20.068 1.00 93.38 81 ASP A O 1
ATOM 651 N N . ARG A 1 82 ? -8.579 2.643 19.788 1.00 94.12 82 ARG A N 1
ATOM 652 C CA . ARG A 1 82 ? -9.537 1.970 18.892 1.00 94.12 82 ARG A CA 1
ATOM 653 C C . ARG A 1 82 ? -8.903 1.511 17.579 1.00 94.12 82 ARG A C 1
ATOM 655 O O . ARG A 1 82 ? -9.212 0.423 17.101 1.00 94.12 82 ARG A O 1
ATOM 662 N N . ILE A 1 83 ? -8.007 2.311 17.002 1.00 94.31 83 ILE A N 1
ATOM 663 C CA . ILE A 1 83 ? -7.287 1.946 15.769 1.00 94.31 83 ILE A CA 1
ATOM 664 C C . ILE A 1 83 ? -6.309 0.809 16.057 1.00 94.31 83 ILE A C 1
ATOM 666 O O . ILE A 1 83 ? -6.236 -0.160 15.301 1.00 94.31 83 ILE A O 1
ATOM 670 N N . ILE A 1 84 ? -5.571 0.930 17.163 1.00 94.69 84 ILE A N 1
ATOM 671 C CA . ILE A 1 84 ? -4.589 -0.056 17.615 1.00 94.69 84 ILE A CA 1
ATOM 672 C C . ILE A 1 84 ? -5.276 -1.395 17.900 1.00 94.69 84 ILE A C 1
ATOM 674 O O . ILE A 1 84 ? -4.799 -2.440 17.455 1.00 94.69 84 ILE A O 1
ATOM 678 N N . GLU A 1 85 ? -6.422 -1.368 18.578 1.00 94.75 85 GLU A N 1
ATOM 679 C CA . GLU A 1 85 ? -7.220 -2.552 18.873 1.00 94.75 85 GLU A CA 1
ATOM 680 C C . GLU A 1 85 ? -7.744 -3.216 17.598 1.00 94.75 85 GLU A C 1
ATOM 682 O O . GLU A 1 85 ? -7.554 -4.423 17.430 1.00 94.75 85 GLU A O 1
ATOM 687 N N . ALA A 1 86 ? -8.325 -2.448 16.671 1.00 95.00 86 ALA A N 1
ATOM 688 C CA . ALA A 1 86 ? -8.788 -2.976 15.389 1.00 95.00 86 ALA A CA 1
ATOM 689 C C . ALA A 1 86 ? -7.640 -3.613 14.585 1.00 95.00 86 ALA A C 1
ATOM 691 O O . ALA A 1 86 ? -7.772 -4.726 14.077 1.00 95.00 86 ALA A O 1
ATOM 692 N N . TYR A 1 87 ? -6.480 -2.953 14.516 1.00 95.50 87 TYR A N 1
ATOM 693 C CA . TYR A 1 87 ? -5.292 -3.493 13.853 1.00 95.50 87 TYR A CA 1
ATOM 694 C C . TYR A 1 87 ? -4.820 -4.808 14.486 1.00 95.50 87 TYR A C 1
ATOM 696 O O . TYR A 1 87 ? -4.653 -5.817 13.799 1.00 95.50 87 TYR A O 1
ATOM 704 N N . CYS A 1 88 ? -4.648 -4.831 15.808 1.00 95.00 88 CYS A N 1
ATOM 705 C CA . CYS A 1 88 ? -4.130 -6.006 16.500 1.00 95.00 88 CYS A CA 1
ATOM 706 C C . CYS A 1 88 ? -5.102 -7.193 16.479 1.00 95.00 88 CYS A C 1
ATOM 708 O O . CYS A 1 88 ? -4.653 -8.329 16.303 1.00 95.00 88 CYS A O 1
ATOM 710 N N . ARG A 1 89 ? -6.413 -6.952 16.613 1.00 94.12 89 ARG A N 1
ATOM 711 C CA . ARG A 1 89 ? -7.435 -8.006 16.524 1.00 94.12 89 ARG A CA 1
ATOM 712 C C . ARG A 1 89 ? -7.525 -8.586 15.115 1.00 94.12 89 ARG A C 1
ATOM 714 O O . ARG A 1 89 ? -7.483 -9.805 14.981 1.00 94.12 89 ARG A O 1
ATOM 721 N N . ASN A 1 90 ? -7.559 -7.753 14.073 1.00 93.81 90 ASN A N 1
ATOM 722 C CA . ASN A 1 90 ? -7.627 -8.242 12.691 1.00 93.81 90 ASN A CA 1
ATOM 723 C C . ASN A 1 90 ? -6.388 -9.076 12.333 1.00 93.81 90 ASN A C 1
ATOM 725 O O . ASN A 1 90 ? -6.505 -10.162 11.764 1.00 93.81 90 ASN A O 1
ATOM 729 N N . ARG A 1 91 ? -5.198 -8.623 12.749 1.00 92.94 91 ARG A N 1
ATOM 730 C CA . ARG A 1 91 ? -3.930 -9.317 12.491 1.00 92.94 91 ARG A CA 1
ATOM 731 C C . ARG A 1 91 ? -3.809 -10.675 13.187 1.00 92.94 91 ARG A C 1
ATOM 733 O O . ARG A 1 91 ? -3.158 -11.581 12.664 1.00 92.94 91 ARG A O 1
ATOM 740 N N . HIS A 1 92 ? -4.335 -10.802 14.404 1.00 92.50 92 HIS A N 1
ATOM 741 C CA . HIS A 1 92 ? -4.061 -11.952 15.272 1.00 92.50 92 HIS A CA 1
ATOM 742 C C . HIS A 1 92 ? -5.274 -12.842 15.559 1.00 92.50 92 HIS A C 1
ATOM 744 O O . HIS A 1 92 ? -5.089 -13.941 16.087 1.00 92.50 92 HIS A O 1
ATOM 750 N N . GLY A 1 93 ? -6.479 -12.428 15.163 1.00 86.81 93 GLY A N 1
ATOM 751 C CA . GLY A 1 93 ? -7.712 -13.170 15.402 1.00 86.81 93 GLY A CA 1
ATOM 752 C C . GLY A 1 93 ? -7.928 -13.439 16.893 1.00 86.81 93 GLY A C 1
ATOM 753 O O . GLY A 1 93 ? -7.757 -12.555 17.727 1.00 86.81 93 GLY A O 1
ATOM 754 N N . GLU A 1 94 ? -8.264 -14.685 17.228 1.00 85.94 94 GLU A N 1
ATOM 755 C CA . GLU A 1 94 ? -8.544 -15.130 18.603 1.00 85.94 94 GLU A CA 1
ATOM 756 C C . GLU A 1 94 ? -7.280 -15.442 19.432 1.00 85.94 94 GLU A C 1
ATOM 758 O O . GLU A 1 94 ? -7.376 -15.866 20.584 1.00 85.94 94 GLU A O 1
ATOM 763 N N . ALA A 1 95 ? -6.075 -15.262 18.875 1.00 89.94 95 ALA A N 1
ATOM 764 C CA . ALA A 1 95 ? -4.824 -15.541 19.580 1.00 89.94 95 ALA A CA 1
ATOM 765 C C . ALA A 1 95 ? -4.492 -14.429 20.593 1.00 89.94 95 ALA A C 1
ATOM 767 O O . ALA A 1 95 ? -3.628 -13.585 20.336 1.00 89.94 95 ALA A O 1
ATOM 768 N N . GLU A 1 96 ? -5.161 -14.451 21.748 1.00 90.88 96 GLU A N 1
ATOM 769 C CA . GLU A 1 96 ? -5.140 -13.382 22.757 1.00 90.88 96 GLU A CA 1
ATOM 770 C C . GLU A 1 96 ? -3.721 -12.957 23.167 1.00 90.88 96 GLU A C 1
ATOM 772 O O . GLU A 1 96 ? -3.412 -11.769 23.165 1.00 90.88 96 GLU A O 1
ATOM 777 N N . ASP A 1 97 ? -2.800 -13.898 23.401 1.00 91.31 97 ASP A N 1
ATOM 778 C CA . ASP A 1 97 ? -1.408 -13.568 23.749 1.00 91.31 97 ASP A CA 1
ATOM 779 C C . ASP A 1 97 ? -0.711 -12.710 22.675 1.00 91.31 97 ASP A C 1
ATOM 781 O O . ASP A 1 97 ? 0.071 -11.809 22.989 1.00 91.31 97 ASP A O 1
ATOM 785 N N . ARG A 1 98 ? -1.006 -12.960 21.390 1.00 90.38 98 ARG A N 1
ATOM 786 C CA . ARG A 1 98 ? -0.449 -12.188 20.266 1.00 90.38 98 ARG A CA 1
ATOM 787 C C . ARG A 1 98 ? -1.132 -10.835 20.119 1.00 90.38 98 ARG A C 1
ATOM 789 O O . ARG A 1 98 ? -0.455 -9.857 19.809 1.00 90.38 98 ARG A O 1
ATOM 796 N N . VAL A 1 99 ? -2.442 -10.771 20.365 1.00 93.12 99 VAL A N 1
ATOM 797 C CA . VAL A 1 99 ? -3.180 -9.502 20.434 1.00 93.12 99 VAL A CA 1
ATOM 798 C C . VAL A 1 99 ? -2.559 -8.620 21.518 1.00 93.12 99 VAL A C 1
ATOM 800 O O . VAL A 1 99 ? -2.173 -7.489 21.233 1.00 93.12 99 VAL A O 1
ATOM 803 N N . GLN A 1 100 ? -2.349 -9.155 22.722 1.00 91.62 100 GLN A N 1
ATOM 804 C CA . GLN A 1 100 ? -1.763 -8.418 23.842 1.00 91.62 100 GLN A CA 1
ATOM 805 C C . GLN A 1 100 ? -0.316 -7.964 23.580 1.00 91.62 100 GLN A C 1
ATOM 807 O O . GLN A 1 100 ? 0.041 -6.842 23.944 1.00 91.62 100 GLN A O 1
ATOM 812 N N . ASP A 1 101 ? 0.523 -8.778 22.925 1.00 90.50 101 ASP A N 1
ATOM 813 C CA . ASP A 1 101 ? 1.868 -8.340 22.503 1.00 90.50 101 ASP A CA 1
ATOM 814 C C . ASP A 1 101 ? 1.801 -7.227 21.443 1.00 90.50 101 ASP A C 1
ATOM 816 O O . ASP A 1 101 ? 2.550 -6.248 21.518 1.00 90.50 101 ASP A O 1
ATOM 820 N N . CYS A 1 102 ? 0.871 -7.328 20.488 1.00 92.94 102 CYS A N 1
ATOM 821 C CA . CYS A 1 102 ? 0.656 -6.302 19.472 1.00 92.94 102 CYS A CA 1
ATOM 822 C C . CYS A 1 102 ? 0.216 -4.966 20.088 1.00 92.94 102 CYS A C 1
ATOM 824 O O . CYS A 1 102 ? 0.810 -3.935 19.756 1.00 92.94 102 CYS A O 1
ATOM 826 N N . LEU A 1 103 ? -0.747 -4.985 21.018 1.00 90.50 103 LEU A N 1
ATOM 827 C CA . LEU A 1 103 ? -1.258 -3.789 21.699 1.00 90.50 103 LEU A CA 1
ATOM 828 C C . LEU A 1 103 ? -0.145 -3.030 22.438 1.00 90.50 103 LEU A C 1
ATOM 830 O O . LEU A 1 103 ? -0.111 -1.805 22.410 1.00 90.50 103 LEU A O 1
ATOM 834 N N . ARG A 1 104 ? 0.808 -3.744 23.052 1.00 82.69 104 ARG A N 1
ATOM 835 C CA . ARG A 1 104 ? 1.924 -3.134 23.804 1.00 82.69 104 ARG A CA 1
ATOM 836 C C . ARG A 1 104 ? 3.051 -2.585 22.930 1.00 82.69 104 ARG A C 1
ATOM 838 O O . ARG A 1 104 ? 3.941 -1.920 23.453 1.00 82.69 104 ARG A O 1
ATOM 845 N N . ARG A 1 105 ? 3.095 -2.953 21.648 1.00 78.44 105 ARG A N 1
ATOM 846 C CA . ARG A 1 105 ? 4.244 -2.691 20.769 1.00 78.44 105 ARG A CA 1
ATOM 847 C C . ARG A 1 105 ? 3.793 -2.222 19.393 1.00 78.44 105 ARG A C 1
ATOM 849 O O . ARG A 1 105 ? 3.813 -1.038 19.085 1.00 78.44 105 ARG A O 1
ATOM 856 N N . LYS A 1 106 ? 3.420 -3.179 18.542 1.00 74.94 106 LYS A N 1
ATOM 857 C CA . LYS A 1 106 ? 3.323 -3.000 17.088 1.00 74.94 106 LYS A CA 1
ATOM 858 C C . LYS A 1 106 ? 2.121 -2.177 16.647 1.00 74.94 106 LYS A C 1
ATOM 860 O O . LYS A 1 106 ? 2.202 -1.544 15.605 1.00 74.94 106 LYS A O 1
ATOM 865 N N . GLY A 1 107 ? 1.021 -2.212 17.394 1.00 78.88 107 GLY A N 1
ATOM 866 C CA . GLY A 1 107 ? -0.138 -1.382 17.081 1.00 78.88 107 GLY A CA 1
ATOM 867 C C . GLY A 1 107 ? 0.142 0.095 17.350 1.00 78.88 107 GLY A C 1
ATOM 868 O O . GLY A 1 107 ? -0.125 0.933 16.491 1.00 78.88 107 GLY A O 1
ATOM 869 N N . GLY A 1 108 ? 0.765 0.402 18.495 1.00 86.19 108 GLY A N 1
ATOM 870 C CA . GLY A 1 108 ? 1.107 1.771 18.900 1.00 86.19 108 GLY A CA 1
ATOM 871 C C . GLY A 1 108 ? 1.955 2.520 17.872 1.00 86.19 108 GLY A C 1
ATOM 872 O O . GLY A 1 108 ? 1.670 3.679 17.572 1.00 86.19 108 GLY A O 1
ATOM 873 N N . SER A 1 109 ? 2.907 1.835 17.229 1.00 91.25 109 SER A N 1
ATOM 874 C CA . SER A 1 109 ? 3.808 2.464 16.254 1.00 91.25 109 SER A CA 1
ATOM 875 C C . SER A 1 109 ? 3.106 3.020 15.007 1.00 91.25 109 SER A C 1
ATOM 877 O O . SER A 1 109 ? 3.658 3.887 14.327 1.00 91.25 109 SER A O 1
ATOM 879 N N . LEU A 1 110 ? 1.894 2.558 14.673 1.00 92.44 110 LEU A N 1
ATOM 880 C CA . LEU A 1 110 ? 1.112 3.141 13.577 1.00 92.44 110 LEU A CA 1
ATOM 881 C C . LEU A 1 110 ? 0.656 4.562 13.928 1.00 92.44 110 LEU A C 1
ATOM 883 O O . LEU A 1 110 ? 0.818 5.485 13.131 1.00 92.44 110 LEU A O 1
ATOM 887 N N . VAL A 1 111 ? 0.118 4.734 15.137 1.00 93.81 111 VAL A N 1
ATOM 888 C CA . VAL A 1 111 ? -0.374 6.025 15.630 1.00 93.81 111 VAL A CA 1
ATOM 889 C C . VAL A 1 111 ? 0.785 6.956 15.973 1.00 93.81 111 VAL A C 1
ATOM 891 O O . VAL A 1 111 ? 0.710 8.140 15.660 1.00 93.81 111 VAL A O 1
ATOM 894 N N . GLU A 1 112 ? 1.866 6.442 16.565 1.00 94.56 112 GLU A N 1
ATOM 895 C CA . GLU A 1 112 ? 3.076 7.227 16.852 1.00 94.56 112 GLU A CA 1
ATOM 896 C C . GLU A 1 112 ? 3.634 7.862 15.576 1.00 94.56 112 GLU A C 1
ATOM 898 O O . GLU A 1 112 ? 3.795 9.076 15.512 1.00 94.56 112 GLU A O 1
ATOM 903 N N . ARG A 1 113 ? 3.797 7.080 14.502 1.00 95.62 113 ARG A N 1
ATOM 904 C CA . ARG A 1 113 ? 4.277 7.612 13.217 1.00 95.62 113 ARG A CA 1
ATOM 905 C C . ARG A 1 113 ? 3.335 8.641 12.603 1.00 95.62 113 ARG A C 1
ATOM 907 O O . ARG A 1 113 ? 3.808 9.613 12.015 1.00 95.62 113 ARG A O 1
ATOM 914 N N . ALA A 1 114 ? 2.023 8.456 12.755 1.00 96.06 114 ALA A N 1
ATOM 915 C CA . ALA A 1 114 ? 1.047 9.453 12.332 1.00 96.06 114 ALA A CA 1
ATOM 916 C C . ALA A 1 114 ? 1.203 10.761 13.127 1.00 96.06 114 ALA A C 1
ATOM 918 O O . ALA A 1 114 ? 1.243 11.841 12.535 1.00 96.06 114 ALA A O 1
ATOM 919 N N . ARG A 1 115 ? 1.354 10.664 14.455 1.00 95.38 115 ARG A N 1
ATOM 920 C CA . ARG A 1 115 ? 1.575 11.809 15.352 1.00 95.38 115 ARG A CA 1
ATOM 921 C C . ARG A 1 115 ? 2.888 12.540 15.050 1.00 95.38 115 ARG A C 1
ATOM 923 O O . ARG A 1 115 ? 2.910 13.767 15.098 1.00 95.38 115 ARG A O 1
ATOM 930 N N . ASP A 1 116 ? 3.922 11.799 14.661 1.00 95.75 116 ASP A N 1
ATOM 931 C CA . ASP A 1 116 ? 5.243 12.318 14.283 1.00 95.75 116 ASP A CA 1
ATOM 932 C C . ASP A 1 116 ? 5.284 12.918 12.863 1.00 95.75 116 ASP A C 1
ATOM 934 O O . ASP A 1 116 ? 6.325 13.398 12.413 1.00 95.75 116 ASP A O 1
ATOM 938 N N . GLY A 1 117 ? 4.159 12.907 12.137 1.00 95.88 117 GLY A N 1
ATOM 939 C CA . GLY A 1 117 ? 4.047 13.502 10.803 1.00 95.88 117 GLY A CA 1
ATOM 940 C C . GLY A 1 117 ? 4.595 12.633 9.665 1.00 95.88 117 GLY A C 1
ATOM 941 O O . GLY A 1 117 ? 4.775 13.127 8.552 1.00 95.88 117 GLY A O 1
ATOM 942 N N . SER A 1 118 ? 4.845 11.340 9.904 1.00 97.06 118 SER A N 1
ATOM 943 C CA . SER A 1 118 ? 5.289 10.413 8.851 1.00 97.06 118 SER A CA 1
ATOM 944 C C . SER A 1 118 ? 4.212 10.268 7.781 1.00 97.06 118 SER A C 1
ATOM 946 O O . SER A 1 118 ? 3.038 10.183 8.118 1.00 97.06 118 SER A O 1
ATOM 948 N N . THR A 1 119 ? 4.598 10.223 6.507 1.00 97.38 119 THR A N 1
ATOM 949 C CA . THR A 1 119 ? 3.686 9.990 5.375 1.00 97.38 119 THR A CA 1
ATOM 950 C C . THR A 1 119 ? 4.058 8.675 4.707 1.00 97.38 119 THR A C 1
ATOM 952 O O . THR A 1 119 ? 5.165 8.551 4.183 1.00 97.38 119 THR A O 1
ATOM 955 N N . GLU A 1 120 ? 3.163 7.690 4.744 1.00 96.94 120 GLU A N 1
ATOM 956 C CA . GLU A 1 120 ? 3.462 6.329 4.296 1.00 96.94 120 GLU A CA 1
ATOM 957 C C . GLU A 1 120 ? 2.264 5.636 3.640 1.00 96.94 120 GLU A C 1
ATOM 959 O O . GLU A 1 120 ? 1.108 5.916 3.959 1.00 96.94 120 GLU A O 1
ATOM 964 N N . ALA A 1 121 ? 2.566 4.700 2.742 1.00 97.25 121 ALA A N 1
ATOM 965 C CA . ALA A 1 121 ? 1.631 3.763 2.136 1.00 97.25 121 ALA A CA 1
ATOM 966 C C . ALA A 1 121 ? 2.367 2.431 1.943 1.00 97.25 121 ALA A C 1
ATOM 968 O O . ALA A 1 121 ? 3.480 2.441 1.412 1.00 97.25 121 ALA A O 1
ATOM 969 N N . TYR A 1 122 ? 1.802 1.328 2.436 1.00 96.94 122 TYR A N 1
ATOM 970 C CA . TYR A 1 122 ? 2.374 -0.005 2.243 1.00 96.94 122 TYR A CA 1
ATOM 971 C C . TYR A 1 122 ? 1.357 -1.128 2.494 1.00 96.94 122 TYR A C 1
ATOM 973 O O . TYR A 1 122 ? 0.407 -0.981 3.271 1.00 96.94 122 TYR A O 1
ATOM 981 N N . LEU A 1 123 ? 1.625 -2.295 1.906 1.00 96.88 123 LEU A N 1
ATOM 982 C CA . LEU A 1 123 ? 0.993 -3.568 2.245 1.00 96.88 123 LEU A CA 1
ATOM 983 C C . LEU A 1 123 ? 1.724 -4.255 3.411 1.00 96.88 123 LEU A C 1
ATOM 985 O O . LEU A 1 123 ? 2.912 -4.573 3.327 1.00 96.88 123 LEU A O 1
ATOM 989 N N . SER A 1 124 ? 0.981 -4.603 4.458 1.00 95.06 124 SER A N 1
ATOM 990 C CA . SER A 1 124 ? 1.357 -5.628 5.431 1.00 95.06 124 SER A CA 1
ATOM 991 C C . SER A 1 124 ? 0.602 -6.924 5.127 1.00 95.06 124 SER A C 1
ATOM 993 O O . SER A 1 124 ? -0.585 -6.911 4.804 1.00 95.06 124 SER A O 1
ATOM 995 N N . TYR A 1 125 ? 1.309 -8.055 5.168 1.00 94.25 125 TYR A N 1
ATOM 996 C CA . TYR A 1 125 ? 0.754 -9.360 4.811 1.00 94.25 125 TYR A CA 1
ATOM 997 C C . TYR A 1 125 ? 0.779 -10.316 5.999 1.00 94.25 125 TYR A C 1
ATOM 999 O O . TYR A 1 125 ? 1.811 -10.470 6.660 1.00 94.25 125 TYR A O 1
ATOM 1007 N N . VAL A 1 126 ? -0.354 -10.966 6.256 1.00 92.69 126 VAL A N 1
ATOM 1008 C CA . VAL A 1 126 ? -0.538 -11.916 7.352 1.00 92.69 126 VAL A CA 1
ATOM 1009 C C . VAL A 1 126 ? -0.849 -13.285 6.765 1.00 92.69 126 VAL A C 1
ATOM 1011 O O . VAL A 1 126 ? -1.948 -13.520 6.275 1.00 92.69 126 VAL A O 1
ATOM 1014 N N . ASP A 1 127 ? 0.105 -14.207 6.835 1.00 90.88 127 ASP A N 1
ATOM 1015 C CA . ASP A 1 127 ? 0.008 -15.546 6.237 1.00 90.88 127 ASP A CA 1
ATOM 1016 C C . ASP A 1 127 ? -0.118 -16.684 7.265 1.00 90.88 127 ASP A C 1
ATOM 1018 O O . ASP A 1 127 ? -0.354 -17.836 6.899 1.00 90.88 127 ASP A O 1
ATOM 1022 N N . PHE A 1 128 ? -0.003 -16.372 8.559 1.00 86.12 128 PHE A N 1
ATOM 1023 C CA . PHE A 1 128 ? -0.105 -17.348 9.648 1.00 86.12 128 PHE A CA 1
ATOM 1024 C C . PHE A 1 128 ? -1.543 -17.617 10.121 1.00 86.12 128 PHE A C 1
ATOM 1026 O O . PHE A 1 128 ? -1.744 -18.491 10.962 1.00 86.12 128 PHE A O 1
ATOM 1033 N N . LEU A 1 129 ? -2.532 -16.869 9.624 1.00 84.12 129 LEU A N 1
ATOM 1034 C CA . LEU A 1 129 ? -3.960 -17.119 9.859 1.00 84.12 129 LEU A CA 1
ATOM 1035 C C . LEU A 1 129 ? -4.478 -18.195 8.901 1.00 84.12 129 LEU A C 1
ATOM 1037 O O . LEU A 1 129 ? -3.874 -18.427 7.855 1.00 84.12 129 LEU A O 1
ATOM 1041 N N . ASP A 1 130 ? -5.600 -18.849 9.218 1.00 82.25 130 ASP A N 1
ATOM 1042 C CA . ASP A 1 130 ? -6.199 -19.881 8.356 1.00 82.25 130 ASP A CA 1
ATOM 1043 C C . ASP A 1 130 ? -6.450 -19.379 6.933 1.00 82.25 130 ASP A C 1
ATOM 1045 O O . ASP A 1 130 ? -5.994 -20.014 5.976 1.00 82.25 130 ASP A O 1
ATOM 1049 N N . LYS A 1 131 ? -7.064 -18.198 6.821 1.00 84.38 131 LYS A N 1
ATOM 1050 C CA . LYS A 1 131 ? -7.116 -17.391 5.599 1.00 84.38 131 LYS A CA 1
ATOM 1051 C C . LYS A 1 131 ? -6.099 -16.257 5.729 1.00 84.38 131 LYS A C 1
ATOM 1053 O O . LYS A 1 131 ? -6.123 -15.589 6.763 1.00 84.38 131 LYS A O 1
ATOM 1058 N N . PRO A 1 132 ? -5.228 -16.024 4.734 1.00 92.38 132 PRO A N 1
ATOM 1059 C CA . PRO A 1 132 ? -4.324 -14.892 4.806 1.00 92.38 132 PRO A CA 1
ATOM 1060 C C . PRO A 1 132 ? -5.100 -13.575 4.792 1.00 92.38 132 PRO A C 1
ATOM 1062 O O . PRO A 1 132 ? -6.175 -13.497 4.202 1.00 92.38 132 PRO A O 1
ATOM 1065 N N . LEU A 1 133 ? -4.540 -12.547 5.419 1.00 95.50 133 LEU A N 1
ATOM 1066 C CA . LEU A 1 133 ? -5.099 -11.200 5.450 1.00 95.50 133 LEU A CA 1
ATOM 1067 C C . LEU A 1 133 ? -4.116 -10.231 4.786 1.00 95.50 133 LEU A C 1
ATOM 1069 O O . LEU A 1 133 ? -2.919 -10.233 5.090 1.00 95.50 133 LEU A O 1
ATOM 1073 N N . ALA A 1 134 ? -4.635 -9.401 3.884 1.00 97.44 134 ALA A N 1
ATOM 1074 C CA . ALA A 1 134 ? -3.934 -8.227 3.389 1.00 97.44 134 ALA A CA 1
ATOM 1075 C C . ALA A 1 134 ? -4.344 -6.999 4.208 1.00 97.44 134 ALA A C 1
ATOM 1077 O O . ALA A 1 134 ? -5.532 -6.764 4.433 1.00 97.44 134 ALA A O 1
ATOM 1078 N N . GLU A 1 135 ? -3.366 -6.204 4.628 1.00 97.88 135 GLU A N 1
ATOM 1079 C CA . GLU A 1 135 ? -3.589 -4.950 5.339 1.00 97.88 135 GLU A CA 1
ATOM 1080 C C . GLU A 1 135 ? -2.926 -3.819 4.557 1.00 97.88 135 GLU A C 1
ATOM 1082 O O . GLU A 1 135 ? -1.699 -3.748 4.482 1.00 97.88 135 GLU A O 1
ATOM 1087 N N . LEU A 1 136 ? -3.724 -2.928 3.975 1.00 98.50 136 LEU A N 1
ATOM 1088 C CA . LEU A 1 136 ? -3.199 -1.710 3.365 1.00 98.50 136 LEU A CA 1
ATOM 1089 C C . LEU A 1 136 ? -3.161 -0.610 4.412 1.00 98.50 136 LEU A C 1
ATOM 1091 O O . LEU A 1 136 ? -4.186 -0.287 5.009 1.00 98.50 136 LEU A O 1
ATOM 1095 N N . ILE A 1 137 ? -1.981 -0.052 4.653 1.00 98.25 137 ILE A N 1
ATOM 1096 C CA . ILE A 1 137 ? -1.763 0.938 5.703 1.00 98.25 137 ILE A CA 1
ATOM 1097 C C . ILE A 1 137 ? -1.353 2.254 5.055 1.00 98.25 137 ILE A C 1
ATOM 1099 O O . ILE A 1 137 ? -0.327 2.331 4.385 1.00 98.25 137 ILE A O 1
ATOM 1103 N N . PHE A 1 138 ? -2.155 3.288 5.292 1.00 98.31 138 PHE A N 1
ATOM 1104 C CA . PHE A 1 138 ? -1.920 4.658 4.854 1.00 98.31 138 PHE A CA 1
ATOM 1105 C C . PHE A 1 138 ? -1.787 5.561 6.082 1.00 98.31 138 PHE A C 1
ATOM 1107 O O . PHE A 1 138 ? -2.743 5.727 6.843 1.00 98.31 138 PHE A O 1
ATOM 1114 N N . ILE A 1 139 ? -0.608 6.153 6.268 1.00 98.06 139 ILE A N 1
ATOM 1115 C CA . ILE A 1 139 ? -0.302 7.073 7.371 1.00 98.06 139 ILE A CA 1
ATOM 1116 C C . ILE A 1 139 ? -0.134 8.477 6.800 1.00 98.06 139 ILE A C 1
ATOM 1118 O O . ILE A 1 139 ? 0.630 8.671 5.857 1.00 98.06 139 ILE A O 1
ATOM 1122 N N . ASN A 1 140 ? -0.867 9.438 7.365 1.00 97.94 140 ASN A N 1
ATOM 1123 C CA . ASN A 1 140 ? -0.958 10.830 6.924 1.00 97.94 140 ASN A CA 1
ATOM 1124 C C . ASN A 1 140 ? -1.043 10.968 5.397 1.00 97.94 140 ASN A C 1
ATOM 1126 O O . ASN A 1 140 ? -0.216 11.652 4.793 1.00 97.94 140 ASN A O 1
ATOM 1130 N N . PRO A 1 141 ? -2.048 10.367 4.735 1.00 97.50 141 PRO A N 1
ATOM 1131 C CA . PRO A 1 141 ? -2.129 10.411 3.277 1.00 97.50 141 PRO A CA 1
ATOM 1132 C C . PRO A 1 141 ? -2.217 11.836 2.708 1.00 97.50 141 PRO A C 1
ATOM 1134 O O . PRO A 1 141 ? -1.859 12.063 1.557 1.00 97.50 141 PRO A O 1
ATOM 1137 N N . HIS A 1 142 ? -2.638 12.808 3.521 1.00 96.81 142 HIS A N 1
ATOM 1138 C CA . HIS A 1 142 ? -2.606 14.234 3.199 1.00 96.81 142 HIS A CA 1
ATOM 1139 C C . HIS A 1 142 ? -1.208 14.791 2.879 1.00 96.81 142 HIS A C 1
ATOM 1141 O O . HIS A 1 142 ? -1.109 15.837 2.241 1.00 96.81 142 HIS A O 1
ATOM 1147 N N . GLY A 1 143 ? -0.142 14.121 3.325 1.00 96.75 143 GLY A N 1
ATOM 1148 C CA . GLY A 1 143 ? 1.237 14.491 3.017 1.00 96.75 143 GLY A CA 1
ATOM 1149 C C . GLY A 1 143 ? 1.676 14.103 1.603 1.00 96.75 143 GLY A C 1
ATOM 1150 O O . GLY A 1 143 ? 2.669 14.639 1.109 1.00 96.75 143 GLY A O 1
ATOM 1151 N N . PHE A 1 144 ? 0.948 13.212 0.916 1.00 95.44 144 PHE A N 1
ATOM 1152 C CA . PHE A 1 144 ? 1.233 12.905 -0.484 1.00 95.44 144 PHE A CA 1
ATOM 1153 C C . PHE A 1 144 ? 0.755 14.046 -1.393 1.00 95.44 144 PHE A C 1
ATOM 1155 O O . PHE A 1 144 ? -0.368 14.536 -1.236 1.00 95.44 144 PHE A O 1
ATOM 1162 N N . PRO A 1 145 ? 1.559 14.461 -2.389 1.00 92.75 145 PRO A N 1
ATOM 1163 C CA . PRO A 1 145 ? 1.124 15.475 -3.337 1.00 92.75 145 PRO A CA 1
ATOM 1164 C C . PRO A 1 145 ? -0.057 14.963 -4.168 1.00 92.75 145 PRO A C 1
ATOM 1166 O O . PRO A 1 145 ? -0.100 13.806 -4.579 1.00 92.75 145 PRO A O 1
ATOM 1169 N N . MET A 1 146 ? -1.013 15.833 -4.481 1.00 87.69 146 MET A N 1
ATOM 1170 C CA . MET A 1 146 ? -2.006 15.533 -5.515 1.00 87.69 146 MET A CA 1
ATOM 1171 C C . MET A 1 146 ? -1.374 15.734 -6.899 1.00 87.69 146 MET A C 1
ATOM 1173 O O . MET A 1 146 ? -0.572 16.657 -7.059 1.00 87.69 146 MET A O 1
ATOM 1177 N N . PRO A 1 147 ? -1.723 14.923 -7.912 1.00 85.56 147 PRO A N 1
ATOM 1178 C CA . PRO A 1 147 ? -2.681 13.805 -7.905 1.00 85.56 147 PRO A CA 1
ATOM 1179 C C . PRO A 1 147 ? -2.110 12.447 -7.436 1.00 85.56 147 PRO A C 1
ATOM 1181 O O . PRO A 1 147 ? -2.845 11.464 -7.439 1.00 85.56 147 PRO A O 1
ATOM 1184 N N . TYR A 1 148 ? -0.842 12.366 -7.013 1.00 88.06 148 TYR A N 1
ATOM 1185 C CA . TYR A 1 148 ? -0.153 11.108 -6.662 1.00 88.06 148 TYR A CA 1
ATOM 1186 C C . TYR A 1 148 ? -0.870 10.265 -5.591 1.00 88.06 148 TYR A C 1
ATOM 1188 O O . TYR A 1 148 ? -0.800 9.038 -5.602 1.00 88.06 148 TYR A O 1
ATOM 1196 N N . LEU A 1 149 ? -1.633 10.882 -4.686 1.00 92.81 149 LEU A N 1
ATOM 1197 C CA . LEU A 1 149 ? -2.429 10.121 -3.718 1.00 92.81 149 LEU A CA 1
ATOM 1198 C C . LEU A 1 149 ? -3.463 9.185 -4.381 1.00 92.81 149 LEU A C 1
ATOM 1200 O O . LEU A 1 149 ? -3.702 8.091 -3.870 1.00 92.81 149 LEU A O 1
ATOM 1204 N N . HIS A 1 150 ? -4.046 9.571 -5.524 1.00 87.38 150 HIS A N 1
ATOM 1205 C CA . HIS A 1 150 ? -4.972 8.704 -6.263 1.00 87.38 150 HIS A CA 1
ATOM 1206 C C . HIS A 1 150 ? -4.292 7.407 -6.713 1.00 87.38 150 HIS A C 1
ATOM 1208 O O . HIS A 1 150 ? -4.873 6.325 -6.616 1.00 87.38 150 HIS A O 1
ATOM 1214 N N . THR A 1 151 ? -3.047 7.514 -7.175 1.00 96.19 151 THR A N 1
ATOM 1215 C CA . THR A 1 151 ? -2.287 6.384 -7.710 1.00 96.19 151 THR A CA 1
ATOM 1216 C C . THR A 1 151 ? -1.732 5.498 -6.598 1.00 96.19 151 THR A C 1
ATOM 1218 O O . THR A 1 151 ? -1.580 4.301 -6.817 1.00 96.19 151 THR A O 1
ATOM 1221 N N . ARG A 1 152 ? -1.536 6.008 -5.370 1.00 97.00 152 ARG A N 1
ATOM 1222 C CA . ARG A 1 152 ? -1.147 5.160 -4.224 1.00 97.00 152 ARG A CA 1
ATOM 1223 C C . ARG A 1 152 ? -2.195 4.116 -3.858 1.00 97.00 152 ARG A C 1
ATOM 1225 O O . ARG A 1 152 ? -1.821 2.986 -3.570 1.00 97.00 152 ARG A O 1
ATOM 1232 N N . GLY A 1 153 ? -3.487 4.448 -3.911 1.00 97.31 153 GLY A N 1
ATOM 1233 C CA . GLY A 1 153 ? -4.544 3.451 -3.701 1.00 97.31 153 GLY A CA 1
ATOM 1234 C C . GLY A 1 153 ? -4.480 2.308 -4.723 1.00 97.31 153 GLY A C 1
ATOM 1235 O O . GLY A 1 153 ? -4.697 1.152 -4.362 1.00 97.31 153 GLY A O 1
ATOM 1236 N N . ILE A 1 154 ? -4.116 2.629 -5.972 1.00 98.44 154 ILE A N 1
ATOM 1237 C CA . ILE A 1 154 ? -3.906 1.631 -7.028 1.00 98.44 154 ILE A CA 1
ATOM 1238 C C . ILE A 1 154 ? -2.665 0.781 -6.751 1.00 98.44 154 ILE A C 1
ATOM 1240 O O . ILE A 1 154 ? -2.750 -0.446 -6.761 1.00 98.44 154 ILE A O 1
ATOM 1244 N N . HIS A 1 155 ? -1.532 1.432 -6.471 1.00 98.38 155 HIS A N 1
ATOM 1245 C CA . HIS A 1 155 ? -0.248 0.778 -6.197 1.00 98.38 155 HIS A CA 1
ATOM 1246 C C . HIS A 1 155 ? -0.365 -0.257 -5.082 1.00 98.38 155 HIS A C 1
ATOM 1248 O O . HIS A 1 155 ? -0.012 -1.421 -5.255 1.00 98.38 155 HIS A O 1
ATOM 1254 N N . GLU A 1 156 ? -0.933 0.147 -3.947 1.00 98.25 156 GLU A N 1
ATOM 1255 C CA . GLU A 1 156 ? -1.057 -0.739 -2.795 1.00 98.25 156 GLU A CA 1
ATOM 1256 C C . GLU A 1 156 ? -1.996 -1.918 -3.065 1.00 98.25 156 GLU A C 1
ATOM 1258 O O . GLU A 1 156 ? -1.704 -3.051 -2.677 1.00 98.25 156 GLU A O 1
ATOM 1263 N N . TYR A 1 157 ? -3.102 -1.699 -3.784 1.00 98.56 157 TYR A N 1
ATOM 1264 C CA . TYR A 1 157 ? -3.983 -2.805 -4.152 1.00 98.56 157 TYR A CA 1
ATOM 1265 C C . TYR A 1 157 ? -3.337 -3.755 -5.171 1.00 98.56 157 TYR A C 1
ATOM 1267 O O . TYR A 1 157 ? -3.558 -4.968 -5.112 1.00 98.56 157 TYR A O 1
ATOM 1275 N N . ALA A 1 158 ? -2.480 -3.251 -6.064 1.00 98.50 158 ALA A N 1
ATOM 1276 C CA . ALA A 1 158 ? -1.710 -4.099 -6.970 1.00 98.50 158 ALA A CA 1
ATOM 1277 C C . ALA A 1 158 ? -0.848 -5.110 -6.194 1.00 98.50 158 ALA A C 1
ATOM 1279 O O . ALA A 1 158 ? -0.763 -6.272 -6.596 1.00 98.50 158 ALA A O 1
ATOM 1280 N N . HIS A 1 159 ? -0.301 -4.732 -5.034 1.00 98.12 159 HIS A N 1
ATOM 1281 C CA . HIS A 1 159 ? 0.403 -5.676 -4.165 1.00 98.12 159 HIS A CA 1
ATOM 1282 C C . HIS A 1 159 ? -0.511 -6.756 -3.572 1.00 98.12 159 HIS A C 1
ATOM 1284 O O . HIS A 1 159 ? -0.082 -7.903 -3.437 1.00 98.12 159 HIS A O 1
ATOM 1290 N N . VAL A 1 160 ? -1.774 -6.441 -3.259 1.00 98.12 160 VAL A N 1
ATOM 1291 C CA . VAL A 1 160 ? -2.762 -7.446 -2.815 1.00 98.12 160 VAL A CA 1
ATOM 1292 C C . VAL A 1 160 ? -2.976 -8.495 -3.905 1.00 98.12 160 VAL A C 1
ATOM 1294 O O . VAL A 1 160 ? -2.917 -9.694 -3.628 1.00 98.12 160 VAL A O 1
ATOM 1297 N N . PHE A 1 161 ? -3.152 -8.051 -5.151 1.00 97.94 161 PHE A N 1
ATOM 1298 C CA . PHE A 1 161 ? -3.243 -8.941 -6.308 1.00 97.94 161 PHE A CA 1
ATOM 1299 C C . PHE A 1 161 ? -1.963 -9.766 -6.499 1.00 97.94 161 PHE A C 1
ATOM 1301 O O . PHE A 1 161 ? -2.026 -10.981 -6.667 1.00 97.94 161 PHE A O 1
ATOM 1308 N N . GLN A 1 162 ? -0.784 -9.148 -6.410 1.00 97.19 162 GLN A N 1
ATOM 1309 C CA . GLN A 1 162 ? 0.494 -9.852 -6.565 1.00 97.19 162 GLN A CA 1
ATOM 1310 C C . GLN A 1 162 ? 0.688 -10.959 -5.514 1.00 97.19 162 GLN A C 1
ATOM 1312 O O . GLN A 1 162 ? 1.292 -11.987 -5.819 1.00 97.19 162 GLN A O 1
ATOM 1317 N N . ARG A 1 163 ? 0.108 -10.823 -4.310 1.00 96.00 163 ARG A N 1
ATOM 1318 C CA . ARG A 1 163 ? 0.080 -11.889 -3.285 1.00 96.00 163 ARG A CA 1
ATOM 1319 C C . ARG A 1 163 ? -0.799 -13.092 -3.644 1.00 96.00 163 ARG A C 1
ATOM 1321 O O . ARG A 1 163 ? -0.768 -14.092 -2.928 1.00 96.00 163 ARG A O 1
ATOM 1328 N N . ALA A 1 164 ? -1.568 -13.041 -4.729 1.00 94.81 164 ALA A N 1
ATOM 1329 C CA . ALA A 1 164 ? -2.257 -14.208 -5.282 1.00 94.81 164 ALA A CA 1
ATOM 1330 C C . ALA A 1 164 ? -1.334 -15.098 -6.138 1.00 94.81 164 ALA A C 1
ATOM 1332 O O . ALA A 1 164 ? -1.700 -16.220 -6.501 1.00 94.81 164 ALA A O 1
ATOM 1333 N N . HIS A 1 165 ? -0.126 -14.624 -6.453 1.00 93.25 165 HIS A N 1
ATOM 1334 C CA . HIS A 1 165 ? 0.798 -15.260 -7.385 1.00 93.25 165 HIS A CA 1
ATOM 1335 C C . HIS A 1 165 ? 2.139 -15.606 -6.728 1.00 93.25 165 HIS A C 1
ATOM 1337 O O . HIS A 1 165 ? 2.413 -15.254 -5.582 1.00 93.25 165 HIS A O 1
ATOM 1343 N N . ALA A 1 166 ? 2.970 -16.361 -7.451 1.00 91.06 166 ALA A N 1
ATOM 1344 C CA . ALA A 1 166 ? 4.331 -16.642 -7.011 1.00 91.06 166 ALA A CA 1
ATOM 1345 C C . ALA A 1 166 ? 5.138 -15.339 -6.914 1.00 91.06 166 ALA A C 1
ATOM 1347 O O . ALA A 1 166 ? 4.948 -14.426 -7.720 1.00 91.06 166 ALA A O 1
ATOM 1348 N N . ARG A 1 167 ? 6.050 -15.265 -5.939 1.00 88.94 167 ARG A N 1
ATOM 1349 C CA . ARG A 1 167 ? 6.865 -14.066 -5.723 1.00 88.94 167 ARG A CA 1
ATOM 1350 C C . ARG A 1 167 ? 7.735 -13.772 -6.940 1.00 88.94 167 ARG A C 1
ATOM 1352 O O . ARG A 1 167 ? 8.367 -14.662 -7.504 1.00 88.94 167 ARG A O 1
ATOM 1359 N N . THR A 1 168 ? 7.815 -12.495 -7.272 1.00 92.56 168 THR A N 1
ATOM 1360 C CA . THR A 1 168 ? 8.720 -11.935 -8.272 1.00 92.56 168 THR A CA 1
ATOM 1361 C C . THR A 1 168 ? 9.840 -11.139 -7.597 1.00 92.56 168 THR A C 1
ATOM 1363 O O . THR A 1 168 ? 9.687 -10.749 -6.436 1.00 92.56 168 THR A O 1
ATOM 1366 N N . PRO A 1 169 ? 10.959 -10.869 -8.297 1.00 94.38 169 PRO A N 1
ATOM 1367 C CA . PRO A 1 169 ? 11.972 -9.917 -7.838 1.00 94.38 169 PRO A CA 1
ATOM 1368 C C . PRO A 1 169 ? 11.357 -8.594 -7.354 1.00 94.38 169 PRO A C 1
ATOM 1370 O O . PRO A 1 169 ? 10.346 -8.154 -7.913 1.00 94.38 169 PRO A O 1
ATOM 1373 N N . THR A 1 170 ? 11.951 -7.942 -6.347 1.00 93.06 170 THR A N 1
ATOM 1374 C CA . THR A 1 170 ? 11.401 -6.693 -5.780 1.00 93.06 170 THR A CA 1
ATOM 1375 C C . THR A 1 170 ? 11.172 -5.630 -6.854 1.00 93.06 170 THR A C 1
ATOM 1377 O O . THR A 1 170 ? 10.056 -5.129 -6.955 1.00 93.06 170 THR A O 1
ATOM 1380 N N . TRP A 1 171 ? 12.160 -5.370 -7.718 1.00 93.50 171 TRP A N 1
ATOM 1381 C CA . TRP A 1 171 ? 12.024 -4.376 -8.792 1.00 93.50 171 TRP A CA 1
ATOM 1382 C C . TRP A 1 171 ? 10.852 -4.653 -9.748 1.00 93.50 171 TRP A C 1
ATOM 1384 O O . TRP A 1 171 ? 10.220 -3.724 -10.241 1.00 93.50 171 TRP A O 1
ATOM 1394 N N . LEU A 1 172 ? 10.536 -5.928 -10.006 1.00 95.25 172 LEU A N 1
ATOM 1395 C CA . LEU A 1 172 ? 9.423 -6.310 -10.877 1.00 95.25 172 LEU A CA 1
ATOM 1396 C C . LEU A 1 172 ? 8.078 -6.177 -10.152 1.00 95.25 172 LEU A C 1
ATOM 1398 O O . LEU A 1 172 ? 7.072 -5.823 -10.762 1.00 95.25 172 LEU A O 1
ATOM 1402 N N . THR A 1 173 ? 8.074 -6.446 -8.847 1.00 96.00 173 THR A N 1
ATOM 1403 C CA . THR A 1 173 ? 6.892 -6.335 -7.985 1.00 96.00 173 THR A CA 1
ATOM 1404 C C . THR A 1 173 ? 6.465 -4.874 -7.845 1.00 96.00 173 THR A C 1
ATOM 1406 O O . THR A 1 173 ? 5.333 -4.528 -8.175 1.00 96.00 173 THR A O 1
ATOM 1409 N N . GLU A 1 174 ? 7.380 -3.999 -7.436 1.00 96.12 174 GLU A N 1
ATOM 1410 C CA . GLU A 1 174 ? 7.109 -2.565 -7.290 1.00 96.12 174 GLU A CA 1
ATOM 1411 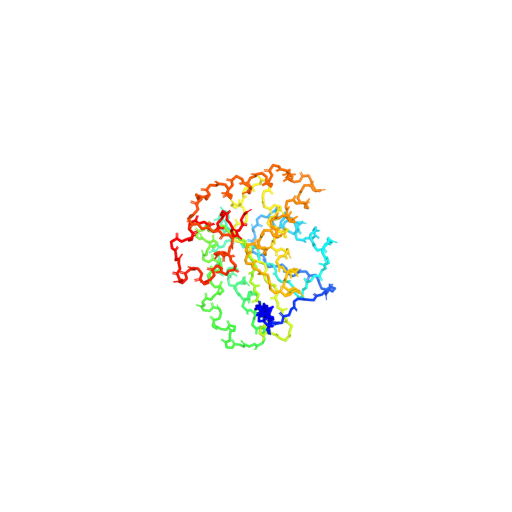C C . GLU A 1 174 ? 6.912 -1.885 -8.646 1.00 96.12 174 GLU A C 1
ATOM 1413 O O . GLU A 1 174 ? 5.928 -1.179 -8.835 1.00 96.12 174 GLU A O 1
ATOM 1418 N N . GLY A 1 175 ? 7.770 -2.171 -9.634 1.00 96.00 175 GLY A N 1
ATOM 1419 C CA . GLY A 1 175 ? 7.638 -1.595 -10.973 1.00 96.00 175 GLY A CA 1
ATOM 1420 C C . GLY A 1 175 ? 6.328 -1.988 -11.663 1.00 96.00 175 GLY A C 1
ATOM 1421 O O . GLY A 1 175 ? 5.737 -1.179 -12.373 1.00 96.00 175 GLY A O 1
ATOM 1422 N N . GLY A 1 176 ? 5.830 -3.207 -11.427 1.00 97.00 176 GLY A N 1
ATOM 1423 C CA . GLY A 1 176 ? 4.513 -3.633 -11.901 1.00 97.00 176 GLY A CA 1
ATOM 1424 C C . GLY A 1 176 ? 3.359 -2.895 -11.216 1.00 97.00 176 GLY A C 1
ATOM 1425 O O . GLY A 1 176 ? 2.384 -2.545 -11.884 1.00 97.00 176 GLY A O 1
ATOM 1426 N N . ALA A 1 177 ? 3.474 -2.632 -9.911 1.00 97.88 177 ALA A N 1
ATOM 1427 C CA . ALA A 1 177 ? 2.487 -1.861 -9.158 1.00 97.88 177 ALA A CA 1
ATOM 1428 C C . ALA A 1 177 ? 2.462 -0.388 -9.604 1.00 97.88 177 ALA A C 1
ATOM 1430 O O . ALA A 1 177 ? 1.384 0.136 -9.892 1.00 97.88 177 ALA A O 1
ATOM 1431 N N . GLU A 1 178 ? 3.629 0.238 -9.777 1.00 96.94 178 GLU A N 1
ATOM 1432 C CA . GLU A 1 178 ? 3.747 1.638 -10.200 1.00 96.94 178 GLU A CA 1
ATOM 1433 C C . GLU A 1 178 ? 3.305 1.811 -11.668 1.00 96.94 178 GLU A C 1
ATOM 1435 O O . GLU A 1 178 ? 2.532 2.716 -11.985 1.00 96.94 178 GLU A O 1
ATOM 1440 N N . PHE A 1 179 ? 3.676 0.882 -12.565 1.00 97.44 179 PHE A N 1
ATOM 1441 C CA . PHE A 1 179 ? 3.171 0.859 -13.946 1.00 97.44 179 PHE A CA 1
ATOM 1442 C C . PHE A 1 179 ? 1.641 0.818 -13.986 1.00 97.44 179 PHE A C 1
ATOM 1444 O O . PHE A 1 179 ? 1.017 1.585 -14.724 1.00 97.44 179 PHE A O 1
ATOM 1451 N N . LEU A 1 180 ? 1.025 -0.075 -13.202 1.00 98.25 180 LEU A N 1
ATOM 1452 C CA . LEU A 1 180 ? -0.428 -0.202 -13.174 1.00 98.25 180 LEU A CA 1
ATOM 1453 C C . LEU A 1 180 ? -1.082 1.047 -12.574 1.00 98.25 180 LEU A C 1
ATOM 1455 O O . LEU A 1 180 ? -2.100 1.508 -13.091 1.00 98.25 180 LEU A O 1
ATOM 1459 N N . ALA A 1 181 ? -0.476 1.616 -11.532 1.00 98.06 181 ALA A N 1
ATOM 1460 C CA . ALA A 1 181 ? -0.899 2.873 -10.932 1.00 98.06 181 ALA A CA 1
ATOM 1461 C C . ALA A 1 181 ? -0.892 4.017 -11.946 1.00 98.06 181 ALA A C 1
ATOM 1463 O O . ALA A 1 181 ? -1.854 4.787 -12.005 1.00 98.06 181 ALA A O 1
ATOM 1464 N N . PHE A 1 182 ? 0.132 4.086 -12.798 1.00 97.88 182 PHE A N 1
ATOM 1465 C CA . PHE A 1 182 ? 0.184 5.078 -13.862 1.00 97.88 182 PHE A CA 1
ATOM 1466 C C . PHE A 1 182 ? -0.838 4.821 -14.958 1.00 97.88 182 PHE A C 1
ATOM 1468 O O . PHE A 1 182 ? -1.535 5.744 -15.376 1.00 97.88 182 PHE A O 1
ATOM 1475 N N . TYR A 1 183 ? -0.954 3.573 -15.403 1.00 98.38 183 TYR A N 1
ATOM 1476 C CA . TYR A 1 183 ? -1.872 3.194 -16.468 1.00 98.38 183 TYR A CA 1
ATOM 1477 C C . TYR A 1 183 ? -3.331 3.469 -16.085 1.00 98.38 183 TYR A C 1
ATOM 1479 O O . TYR A 1 183 ? -4.054 4.125 -16.831 1.00 98.38 183 TYR A O 1
ATOM 1487 N N . LEU A 1 184 ? -3.768 3.005 -14.911 1.00 98.44 184 LEU A N 1
ATOM 1488 C CA . LEU A 1 184 ? -5.136 3.231 -14.444 1.00 98.44 184 LEU A CA 1
ATOM 1489 C C . LEU A 1 184 ? -5.362 4.687 -14.023 1.00 98.44 184 LEU A C 1
ATOM 1491 O O . LEU A 1 184 ? -6.453 5.212 -14.234 1.00 98.44 184 LEU A O 1
ATOM 1495 N N . GLY A 1 185 ? -4.342 5.357 -13.481 1.00 97.88 185 GLY A N 1
ATOM 1496 C CA . GLY A 1 185 ? -4.419 6.781 -13.165 1.00 97.88 185 GLY A CA 1
ATOM 1497 C C . GLY A 1 185 ? -4.674 7.650 -14.400 1.00 97.88 185 GLY A C 1
ATOM 1498 O O . GLY A 1 185 ? -5.515 8.545 -14.348 1.00 97.88 185 GLY A O 1
ATOM 1499 N N . ASP A 1 186 ? -4.013 7.352 -15.518 1.00 98.12 186 ASP A N 1
ATOM 1500 C CA . ASP A 1 186 ? -4.227 8.015 -16.811 1.00 98.12 186 ASP A CA 1
ATOM 1501 C C . ASP A 1 186 ? -5.623 7.726 -17.385 1.00 98.12 186 ASP A C 1
ATOM 1503 O O . ASP A 1 186 ? -6.326 8.642 -17.800 1.00 98.12 186 ASP A O 1
ATOM 1507 N N . LYS A 1 187 ? -6.107 6.477 -17.287 1.00 97.94 187 LYS A N 1
ATOM 1508 C CA . LYS A 1 187 ? -7.477 6.103 -17.703 1.00 97.94 187 LYS A CA 1
ATOM 1509 C C . LYS A 1 187 ? -8.591 6.842 -16.962 1.00 97.94 187 LYS A C 1
ATOM 1511 O O . LYS A 1 187 ? -9.719 6.868 -17.453 1.00 97.94 187 LYS A O 1
ATOM 1516 N N . HIS A 1 188 ? -8.293 7.396 -15.792 1.00 96.56 188 HIS A N 1
ATOM 1517 C CA . HIS A 1 188 ? -9.222 8.186 -14.990 1.00 96.56 188 HIS A CA 1
ATOM 1518 C C . HIS A 1 188 ? -8.893 9.687 -14.979 1.00 96.56 188 HIS A C 1
ATOM 1520 O O . HIS A 1 188 ? -9.433 10.411 -14.140 1.00 96.56 188 HIS A O 1
ATOM 1526 N N . ASP A 1 189 ? -8.032 10.153 -15.891 1.00 96.38 189 ASP A N 1
ATOM 1527 C CA . ASP A 1 189 ? -7.610 11.553 -16.027 1.00 96.38 189 ASP A CA 1
ATOM 1528 C C . ASP A 1 189 ? -6.964 12.137 -14.752 1.00 96.38 189 ASP A C 1
ATOM 1530 O O . ASP A 1 189 ? -6.994 13.346 -14.510 1.00 96.38 189 ASP A O 1
ATOM 1534 N N . TRP A 1 190 ? -6.386 11.290 -13.893 1.00 96.06 190 TRP A N 1
ATOM 1535 C CA . TRP A 1 190 ? -5.713 11.738 -12.669 1.00 96.06 190 TRP A CA 1
ATOM 1536 C C . TRP A 1 190 ? -4.272 12.153 -12.933 1.00 96.06 190 TRP A C 1
ATOM 1538 O O . TRP A 1 190 ? -3.780 13.087 -12.304 1.00 96.06 190 TRP A O 1
ATOM 1548 N N . ILE A 1 191 ? -3.593 11.460 -13.844 1.00 96.38 191 ILE A N 1
ATOM 1549 C CA . ILE A 1 191 ? -2.203 11.715 -14.224 1.00 96.38 191 ILE A CA 1
ATOM 1550 C C . ILE A 1 191 ? -2.017 11.539 -15.731 1.00 96.38 191 ILE A C 1
ATOM 1552 O O . ILE A 1 191 ? -2.954 11.199 -16.437 1.00 96.38 191 ILE A O 1
ATOM 1556 N N . ASP A 1 192 ? -0.789 11.747 -16.198 1.00 97.00 192 ASP A N 1
ATOM 1557 C CA . ASP A 1 192 ? -0.355 11.455 -17.562 1.00 97.00 192 ASP A CA 1
ATOM 1558 C C . ASP A 1 192 ? 0.608 10.259 -17.526 1.00 97.00 192 ASP A C 1
ATOM 1560 O O . ASP A 1 192 ? 1.658 10.324 -16.867 1.00 97.00 192 ASP A O 1
ATOM 1564 N N . PHE A 1 193 ? 0.235 9.159 -18.183 1.00 97.19 193 PHE A N 1
ATOM 1565 C CA . PHE A 1 193 ? 1.007 7.912 -18.161 1.00 97.19 193 PHE A CA 1
ATOM 1566 C C . PHE A 1 193 ? 2.426 8.099 -18.713 1.00 97.19 193 PHE A C 1
ATOM 1568 O O . PHE A 1 193 ? 3.399 7.688 -18.075 1.00 97.19 193 PHE A O 1
ATOM 1575 N N . GLU A 1 194 ? 2.564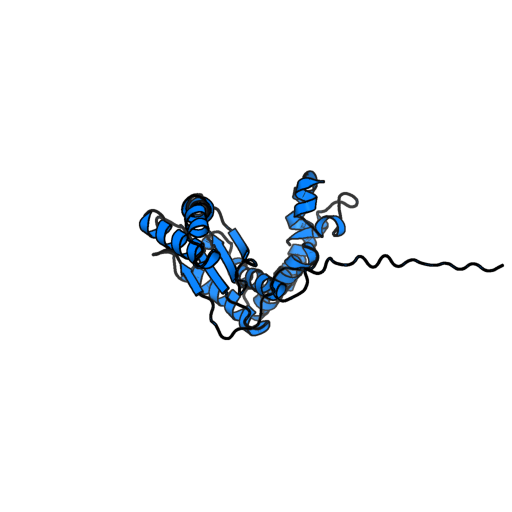 8.747 -19.873 1.00 97.62 194 GLU A N 1
ATOM 1576 C CA . GLU A 1 194 ? 3.854 8.913 -20.549 1.00 97.62 194 GLU A CA 1
ATOM 1577 C C . GLU A 1 194 ? 4.810 9.763 -19.709 1.00 97.62 194 GLU A C 1
ATOM 1579 O O . GLU A 1 194 ? 5.944 9.351 -19.448 1.00 97.62 194 GLU A O 1
ATOM 1584 N N . LYS A 1 195 ? 4.341 10.904 -19.190 1.00 96.62 195 LYS A N 1
ATOM 1585 C CA . LYS A 1 195 ? 5.140 11.776 -18.315 1.00 96.62 195 LYS A CA 1
ATOM 1586 C C . LYS A 1 195 ? 5.573 11.070 -17.033 1.00 96.62 195 LYS A C 1
ATOM 1588 O O . LYS A 1 195 ? 6.686 11.320 -16.553 1.00 96.62 195 LYS A O 1
ATOM 1593 N N . SER A 1 196 ? 4.712 10.215 -16.481 1.00 95.44 196 SER A N 1
ATOM 1594 C CA . SER A 1 196 ? 4.997 9.454 -15.259 1.00 95.44 196 SER A CA 1
ATOM 1595 C C . SER A 1 196 ? 6.070 8.393 -15.517 1.00 95.44 196 SER A C 1
ATOM 1597 O O . SER A 1 196 ? 7.100 8.392 -14.839 1.00 95.44 196 SER A O 1
ATOM 1599 N N . MET A 1 197 ? 5.920 7.599 -16.583 1.00 96.12 197 MET A N 1
ATOM 1600 C CA . MET A 1 197 ? 6.920 6.611 -17.015 1.00 96.12 197 MET A CA 1
ATOM 1601 C C . MET A 1 197 ? 8.267 7.251 -17.382 1.00 96.12 197 MET A C 1
ATOM 1603 O O . MET A 1 197 ? 9.333 6.724 -17.049 1.00 96.12 197 MET A O 1
ATOM 1607 N N . GLU A 1 198 ? 8.260 8.416 -18.035 1.00 96.19 198 GLU A N 1
ATOM 1608 C CA . GLU A 1 198 ? 9.486 9.179 -18.278 1.00 96.19 198 GLU A CA 1
ATOM 1609 C C . GLU A 1 198 ? 10.155 9.633 -16.973 1.00 96.19 198 GLU A C 1
ATOM 1611 O O . GLU A 1 198 ? 11.385 9.693 -16.899 1.00 96.19 198 GLU A O 1
ATOM 1616 N N . GLY A 1 199 ? 9.365 9.956 -15.945 1.00 93.94 199 GLY A N 1
ATOM 1617 C CA . GLY A 1 199 ? 9.836 10.262 -14.595 1.00 93.94 199 GLY A CA 1
ATOM 1618 C C . GLY A 1 199 ? 10.641 9.117 -13.992 1.00 93.94 199 GLY A C 1
ATOM 1619 O O . GLY A 1 199 ? 11.811 9.322 -13.649 1.00 93.94 199 GLY A O 1
ATOM 1620 N N . SER A 1 200 ? 10.059 7.919 -13.960 1.00 93.62 200 SER A N 1
ATOM 1621 C CA . SER A 1 200 ? 10.730 6.681 -13.542 1.00 93.62 200 SER A CA 1
ATOM 1622 C C . SER A 1 200 ? 12.009 6.425 -14.341 1.00 93.62 200 SER A C 1
ATOM 1624 O O . SER A 1 200 ? 13.093 6.241 -13.784 1.00 93.62 200 SER A O 1
ATOM 1626 N N . MET A 1 201 ? 11.948 6.552 -15.670 1.00 94.00 201 MET A N 1
ATOM 1627 C CA . MET A 1 201 ? 13.121 6.365 -16.529 1.00 94.00 201 MET A CA 1
ATOM 1628 C C . MET A 1 201 ? 14.234 7.388 -16.245 1.00 94.00 201 MET A C 1
ATOM 1630 O O . MET A 1 201 ? 15.423 7.051 -16.272 1.00 94.00 201 MET A O 1
ATOM 1634 N N . ARG A 1 202 ? 13.889 8.651 -15.951 1.00 94.75 202 ARG A N 1
ATOM 1635 C CA . ARG A 1 202 ? 14.869 9.665 -15.526 1.00 94.75 202 ARG A CA 1
ATOM 1636 C C . ARG A 1 202 ? 15.520 9.295 -14.196 1.00 94.75 202 ARG A C 1
ATOM 1638 O O . ARG A 1 202 ? 16.710 9.567 -14.040 1.00 94.75 202 ARG A O 1
ATOM 1645 N N . MET A 1 203 ? 14.783 8.692 -13.263 1.00 92.06 203 MET A N 1
ATOM 1646 C CA . MET A 1 203 ? 15.339 8.194 -12.003 1.00 92.06 203 MET A CA 1
ATOM 1647 C C . MET A 1 203 ? 16.319 7.048 -12.257 1.00 92.06 203 MET A C 1
ATOM 1649 O O . MET A 1 203 ? 17.485 7.172 -11.884 1.00 92.06 203 MET A O 1
ATOM 1653 N N . ALA A 1 204 ? 15.925 6.016 -13.003 1.00 92.94 204 ALA A N 1
ATOM 1654 C CA . ALA A 1 204 ? 16.810 4.900 -13.346 1.00 92.94 204 ALA A CA 1
ATOM 1655 C C . ALA A 1 204 ? 18.119 5.359 -14.023 1.00 92.94 204 ALA A C 1
ATOM 1657 O O . ALA A 1 204 ? 19.208 4.886 -13.696 1.00 92.94 204 ALA A O 1
ATOM 1658 N N . ARG A 1 205 ? 18.053 6.364 -14.909 1.00 93.19 205 ARG A N 1
ATOM 1659 C CA . ARG A 1 205 ? 19.230 6.933 -15.600 1.00 93.19 205 ARG A CA 1
ATOM 1660 C C . ARG A 1 205 ? 20.210 7.690 -14.696 1.00 93.19 205 ARG A C 1
ATOM 1662 O O . ARG A 1 205 ? 21.335 7.938 -15.126 1.00 93.19 205 ARG A O 1
ATOM 1669 N N . LYS A 1 206 ? 19.828 8.066 -13.469 1.00 93.62 206 LYS A N 1
ATOM 1670 C CA . LYS A 1 206 ? 20.757 8.684 -12.499 1.00 93.62 206 LYS A CA 1
ATOM 1671 C C . LYS A 1 206 ? 21.745 7.676 -11.916 1.00 93.62 206 LYS A C 1
ATOM 1673 O O . LYS A 1 206 ? 22.760 8.086 -11.349 1.00 93.62 206 LYS A O 1
ATOM 1678 N N . VAL A 1 207 ? 21.473 6.378 -12.046 1.00 93.81 207 VAL A N 1
ATOM 1679 C CA . VAL A 1 207 ? 22.396 5.339 -11.596 1.00 93.81 207 VAL A CA 1
ATOM 1680 C C . VAL A 1 207 ? 23.598 5.294 -12.529 1.00 93.81 207 VAL A C 1
ATOM 1682 O O . VAL A 1 207 ? 23.482 5.051 -13.731 1.00 93.81 207 VAL A O 1
ATOM 1685 N N . LYS A 1 208 ? 24.786 5.541 -11.972 1.00 91.50 208 LYS A N 1
ATOM 1686 C CA . LYS A 1 208 ? 26.019 5.535 -12.758 1.00 91.50 208 LYS A CA 1
ATOM 1687 C C . LYS A 1 208 ? 26.344 4.120 -13.226 1.00 91.50 208 LYS A C 1
ATOM 1689 O O . LYS A 1 208 ? 26.269 3.156 -12.462 1.00 91.50 208 LYS A O 1
ATOM 1694 N N . LYS A 1 209 ? 26.767 4.013 -14.487 1.00 89.75 209 LYS A N 1
ATOM 1695 C CA . LYS A 1 209 ? 27.190 2.748 -15.095 1.00 89.75 209 LYS A CA 1
ATOM 1696 C C . LYS A 1 209 ? 28.249 2.063 -14.223 1.00 89.75 209 LYS A C 1
ATOM 1698 O O . LYS A 1 209 ? 29.271 2.665 -13.911 1.00 89.75 209 LYS A O 1
ATOM 1703 N N . GLY A 1 210 ? 28.008 0.796 -13.890 1.00 88.31 210 GLY A N 1
ATOM 1704 C CA . GLY A 1 210 ? 28.928 -0.034 -13.110 1.00 88.31 210 GLY A CA 1
ATOM 1705 C C . GLY A 1 210 ? 28.784 0.079 -11.590 1.00 88.31 210 GLY A C 1
ATOM 1706 O O . GLY A 1 210 ? 29.447 -0.680 -10.893 1.00 88.31 210 GLY A O 1
ATOM 1707 N N . GLU A 1 211 ? 27.928 0.964 -11.059 1.00 91.75 211 GLU A N 1
ATOM 1708 C CA . GLU A 1 211 ? 27.691 1.015 -9.607 1.00 91.75 211 GLU A CA 1
ATOM 1709 C C . GLU A 1 211 ? 26.753 -0.098 -9.122 1.00 91.75 211 GLU A C 1
ATOM 1711 O O . GLU A 1 211 ? 26.994 -0.688 -8.070 1.00 91.75 211 GLU A O 1
ATOM 1716 N N . THR A 1 212 ? 25.681 -0.375 -9.868 1.00 92.81 212 THR A N 1
ATOM 1717 C CA . THR A 1 212 ? 24.666 -1.385 -9.532 1.00 92.81 212 THR A CA 1
ATOM 1718 C C . THR A 1 212 ? 23.764 -1.663 -10.744 1.00 92.81 212 THR A C 1
ATOM 1720 O O . THR A 1 212 ? 23.836 -0.947 -11.749 1.00 92.81 212 THR A O 1
ATOM 1723 N N . SER A 1 213 ? 22.933 -2.703 -10.676 1.00 91.00 213 SER A N 1
ATOM 1724 C CA . SER A 1 213 ? 21.935 -3.053 -11.695 1.00 91.00 213 SER A CA 1
ATOM 1725 C C . SER A 1 213 ? 20.713 -3.737 -11.069 1.00 91.00 213 SER A C 1
ATOM 1727 O O . SER A 1 213 ? 20.714 -4.021 -9.877 1.00 91.00 213 SER A O 1
ATOM 1729 N N . LEU A 1 214 ? 19.677 -4.034 -11.862 1.00 90.12 214 LEU A N 1
ATOM 1730 C CA . LEU A 1 214 ? 18.435 -4.651 -11.366 1.00 90.12 214 LEU A CA 1
ATOM 1731 C C . LEU A 1 214 ? 18.648 -5.988 -10.637 1.00 90.12 214 LEU A C 1
ATOM 1733 O O . LEU A 1 214 ? 17.878 -6.291 -9.733 1.00 90.12 214 LEU A O 1
ATOM 1737 N N . ILE A 1 215 ? 19.706 -6.745 -10.966 1.00 91.19 215 ILE A N 1
ATOM 1738 C CA . ILE A 1 215 ? 20.032 -8.000 -10.262 1.00 91.19 215 ILE A CA 1
ATOM 1739 C C . ILE A 1 215 ? 20.332 -7.767 -8.777 1.00 91.19 215 ILE A C 1
ATOM 1741 O O . ILE A 1 215 ? 20.078 -8.627 -7.941 1.00 91.19 215 ILE A O 1
ATOM 1745 N N . ASP A 1 216 ? 20.850 -6.584 -8.433 1.00 90.75 216 ASP A N 1
ATOM 1746 C CA . ASP A 1 216 ? 21.099 -6.232 -7.043 1.00 90.75 216 ASP A CA 1
ATOM 1747 C C . ASP A 1 216 ? 19.765 -6.026 -6.305 1.00 90.75 216 ASP A C 1
ATOM 1749 O O . ASP A 1 216 ? 19.687 -6.291 -5.120 1.00 90.75 216 ASP A O 1
ATOM 1753 N N . PHE A 1 217 ? 18.683 -5.638 -6.985 1.00 91.75 217 PHE A N 1
ATOM 1754 C CA . PHE A 1 217 ? 17.387 -5.325 -6.367 1.00 91.75 217 PHE A CA 1
ATOM 1755 C C . PHE A 1 217 ? 16.334 -6.422 -6.569 1.00 91.75 217 PHE A C 1
ATOM 1757 O O . PHE A 1 217 ? 15.132 -6.149 -6.580 1.00 91.75 217 PHE A O 1
ATOM 1764 N N . GLU A 1 218 ? 16.762 -7.675 -6.735 1.00 92.44 218 GLU A N 1
ATOM 1765 C CA . GLU A 1 218 ? 15.839 -8.814 -6.721 1.00 92.44 218 GLU A CA 1
ATOM 1766 C C . GLU A 1 218 ? 15.320 -9.115 -5.309 1.00 92.44 218 GLU A C 1
ATOM 1768 O O . GLU A 1 218 ? 14.160 -9.498 -5.161 1.00 92.44 218 GLU A O 1
ATOM 1773 N N . ASP A 1 219 ? 16.156 -8.879 -4.291 1.00 90.38 219 ASP A N 1
ATOM 1774 C CA . ASP A 1 219 ? 15.833 -8.998 -2.866 1.00 90.38 219 ASP A CA 1
ATOM 1775 C C . ASP A 1 219 ? 16.454 -7.824 -2.092 1.00 90.38 219 ASP A C 1
ATOM 1777 O O . ASP A 1 219 ? 17.633 -7.828 -1.722 1.00 90.38 219 ASP A O 1
ATOM 1781 N N . VAL A 1 220 ? 15.645 -6.795 -1.841 1.00 86.81 220 VAL A N 1
ATOM 1782 C CA . VAL A 1 220 ? 16.090 -5.604 -1.102 1.00 86.81 220 VAL A CA 1
ATOM 1783 C C . VAL A 1 220 ? 16.476 -5.912 0.345 1.00 86.81 220 VAL A C 1
ATOM 1785 O O . VAL A 1 220 ? 17.369 -5.256 0.875 1.00 86.81 220 VAL A O 1
ATOM 1788 N N . GLY A 1 221 ? 15.875 -6.924 0.981 1.00 86.62 221 GLY A N 1
ATOM 1789 C CA . GLY A 1 221 ? 16.215 -7.307 2.354 1.00 86.62 221 GLY A CA 1
ATOM 1790 C C . GLY A 1 221 ? 17.632 -7.870 2.437 1.00 86.62 221 GLY A C 1
ATOM 1791 O O . GLY A 1 221 ? 18.419 -7.485 3.305 1.00 86.62 221 GLY A O 1
ATOM 1792 N N . LYS A 1 222 ? 17.999 -8.704 1.459 1.00 88.00 222 LYS A N 1
ATOM 1793 C CA . LYS A 1 222 ? 19.368 -9.205 1.311 1.00 88.00 222 LYS A CA 1
ATOM 1794 C C . LYS A 1 222 ? 20.372 -8.069 1.092 1.00 88.00 222 LYS A C 1
ATOM 1796 O O . LYS A 1 222 ? 21.436 -8.069 1.712 1.00 88.00 222 LYS A O 1
ATOM 1801 N N . ILE A 1 223 ? 20.039 -7.072 0.268 1.00 88.31 223 ILE A N 1
ATOM 1802 C CA . ILE A 1 223 ? 20.923 -5.916 0.041 1.00 88.31 223 ILE A CA 1
ATOM 1803 C C . ILE A 1 223 ? 21.118 -5.065 1.288 1.00 88.31 223 ILE A C 1
ATOM 1805 O O . ILE A 1 223 ? 22.242 -4.622 1.528 1.00 88.31 223 ILE A O 1
ATOM 1809 N N . GLU A 1 224 ? 20.080 -4.847 2.098 1.00 88.69 224 GLU A N 1
ATOM 1810 C CA . GLU A 1 224 ? 20.235 -4.084 3.344 1.00 88.69 224 GLU A CA 1
ATOM 1811 C C . GLU A 1 224 ? 21.259 -4.732 4.282 1.00 88.69 224 GLU A C 1
ATOM 1813 O O . GLU A 1 224 ? 22.001 -4.024 4.963 1.00 88.69 224 GLU A O 1
ATOM 1818 N N . MET A 1 225 ? 21.345 -6.064 4.271 1.00 90.31 225 MET A N 1
ATOM 1819 C CA . MET A 1 225 ? 22.309 -6.815 5.071 1.00 90.31 225 MET A CA 1
ATOM 1820 C C . MET A 1 225 ? 23.703 -6.865 4.435 1.00 90.31 225 MET A C 1
ATOM 1822 O O . MET A 1 225 ? 24.702 -6.601 5.102 1.00 90.31 225 MET A O 1
ATOM 1826 N N . GLU A 1 226 ? 23.791 -7.225 3.154 1.00 93.31 226 GLU A N 1
ATOM 1827 C CA . GLU A 1 226 ? 25.067 -7.556 2.508 1.00 93.31 226 GLU A CA 1
ATOM 1828 C C . GLU A 1 226 ? 25.749 -6.342 1.867 1.00 93.31 226 GLU A C 1
ATOM 1830 O O . GLU A 1 226 ? 26.979 -6.261 1.811 1.00 93.31 226 GLU A O 1
ATOM 1835 N N . ARG A 1 227 ? 24.968 -5.388 1.347 1.00 91.81 227 ARG A N 1
ATOM 1836 C CA . ARG A 1 227 ? 25.460 -4.232 0.578 1.00 91.81 227 ARG A CA 1
ATOM 1837 C C . ARG A 1 227 ? 24.679 -2.952 0.920 1.00 91.81 227 ARG A C 1
ATOM 1839 O O . ARG A 1 227 ? 24.180 -2.282 0.014 1.00 91.81 227 ARG A O 1
ATOM 1846 N N . PRO A 1 228 ? 24.645 -2.522 2.197 1.00 93.06 228 PRO A N 1
ATOM 1847 C CA . PRO A 1 228 ? 23.805 -1.409 2.659 1.00 93.06 228 PRO A CA 1
ATOM 1848 C C . PRO A 1 228 ? 24.070 -0.077 1.942 1.00 93.06 228 PRO A C 1
ATOM 1850 O O . PRO A 1 228 ? 23.175 0.756 1.809 1.00 93.06 228 PRO A O 1
ATOM 1853 N N . HIS A 1 229 ? 25.282 0.131 1.417 1.00 92.31 229 HIS A N 1
ATOM 1854 C CA . HIS A 1 229 ? 25.632 1.318 0.628 1.00 92.31 229 HIS A CA 1
ATOM 1855 C C . HIS A 1 229 ? 24.805 1.468 -0.664 1.00 92.31 229 HIS A C 1
ATOM 1857 O O . HIS A 1 229 ? 24.731 2.571 -1.209 1.00 92.31 229 HIS A O 1
ATOM 1863 N N . LEU A 1 230 ? 24.182 0.392 -1.162 1.00 93.00 230 LEU A N 1
ATOM 1864 C CA . LEU A 1 230 ? 23.301 0.425 -2.331 1.00 93.00 230 LEU A CA 1
ATOM 1865 C C . LEU A 1 230 ? 21.891 0.941 -2.023 1.00 93.00 230 LEU A C 1
ATOM 1867 O O . LEU A 1 230 ? 21.158 1.265 -2.956 1.00 93.00 230 LEU A O 1
ATOM 1871 N N . LYS A 1 231 ? 21.532 1.124 -0.745 1.00 91.06 231 LYS A N 1
ATOM 1872 C CA . LYS A 1 231 ? 20.227 1.666 -0.328 1.00 91.06 231 LYS A CA 1
ATOM 1873 C C . LYS A 1 231 ? 19.888 3.011 -0.976 1.00 91.06 231 LYS A C 1
ATOM 1875 O O . LYS A 1 231 ? 18.729 3.283 -1.279 1.00 91.06 231 LYS A O 1
ATOM 1880 N N . LYS A 1 232 ? 20.905 3.825 -1.292 1.00 92.44 232 LYS A N 1
ATOM 1881 C CA . LYS A 1 232 ? 20.750 5.089 -2.039 1.00 92.44 232 LYS A CA 1
ATOM 1882 C C . LYS A 1 232 ? 20.060 4.926 -3.407 1.00 92.44 232 LYS A C 1
ATOM 1884 O O . LYS A 1 232 ? 19.531 5.901 -3.935 1.00 92.44 232 LYS A O 1
ATOM 1889 N N . TYR A 1 233 ? 20.047 3.718 -3.976 1.00 93.19 233 TYR A N 1
ATOM 1890 C CA . TYR A 1 233 ? 19.454 3.413 -5.279 1.00 93.19 233 TYR A CA 1
ATOM 1891 C C . TYR A 1 233 ? 18.101 2.694 -5.217 1.00 93.19 233 TYR A C 1
ATOM 1893 O O . TYR A 1 233 ? 17.542 2.415 -6.272 1.00 93.19 233 TYR A O 1
ATOM 1901 N N . TYR A 1 234 ? 17.513 2.477 -4.034 1.00 90.50 234 TYR A N 1
ATOM 1902 C CA . TYR A 1 234 ? 16.226 1.768 -3.899 1.00 90.50 234 TYR A CA 1
ATOM 1903 C C . TYR A 1 234 ? 15.124 2.428 -4.723 1.00 90.50 234 TYR A C 1
ATOM 1905 O O . TYR A 1 234 ? 14.524 1.800 -5.586 1.00 90.50 234 TYR A O 1
ATOM 1913 N N . ARG A 1 235 ? 14.942 3.737 -4.555 1.00 88.94 235 ARG A N 1
ATOM 1914 C CA . ARG A 1 235 ? 13.988 4.513 -5.355 1.00 88.94 235 ARG A CA 1
ATOM 1915 C C . ARG A 1 235 ? 14.325 4.577 -6.844 1.00 88.94 235 ARG A C 1
ATOM 1917 O O . ARG A 1 235 ? 13.481 4.955 -7.620 1.00 88.94 235 ARG A O 1
ATOM 1924 N N . HIS A 1 236 ? 15.553 4.273 -7.254 1.00 91.81 236 HIS A N 1
ATOM 1925 C CA . HIS A 1 236 ? 15.962 4.438 -8.651 1.00 91.81 236 HIS A CA 1
ATOM 1926 C C . HIS A 1 236 ? 15.778 3.166 -9.479 1.00 91.81 236 HIS A C 1
ATOM 1928 O O . HIS A 1 236 ? 15.704 3.257 -10.699 1.00 91.81 236 HIS A O 1
ATOM 1934 N N . LEU A 1 237 ? 15.831 1.998 -8.833 1.00 90.81 237 LEU A N 1
ATOM 1935 C CA . LEU A 1 237 ? 15.869 0.702 -9.514 1.00 90.81 237 LEU A CA 1
ATOM 1936 C C . LEU A 1 237 ? 14.962 -0.358 -8.890 1.00 90.81 237 LEU A C 1
ATOM 1938 O O . LEU A 1 237 ? 14.738 -1.380 -9.527 1.00 90.81 237 LEU A O 1
ATOM 1942 N N . ALA A 1 238 ? 14.492 -0.157 -7.657 1.00 87.81 238 ALA A N 1
ATOM 1943 C CA . ALA A 1 238 ? 13.670 -1.132 -6.951 1.00 87.81 238 ALA A CA 1
ATOM 1944 C C . ALA A 1 238 ? 12.218 -0.686 -6.773 1.00 87.81 238 ALA A C 1
ATOM 1946 O O . ALA A 1 238 ? 11.377 -1.567 -6.754 1.00 87.81 238 ALA A O 1
ATOM 1947 N N . TYR A 1 239 ? 11.936 0.616 -6.624 1.00 84.06 239 TYR A N 1
ATOM 1948 C CA . TYR A 1 239 ? 10.606 1.120 -6.238 1.00 84.06 239 TYR A CA 1
ATOM 1949 C C . TYR A 1 239 ? 9.934 2.081 -7.237 1.00 84.06 239 TYR A C 1
ATOM 1951 O O . TYR A 1 239 ? 8.710 2.104 -7.252 1.00 84.06 239 TYR A O 1
ATOM 1959 N N . ASP A 1 240 ? 10.693 2.841 -8.046 1.00 77.50 240 ASP A N 1
ATOM 1960 C CA . ASP A 1 240 ? 10.156 3.782 -9.059 1.00 77.50 240 ASP A CA 1
ATOM 1961 C C . ASP A 1 240 ? 10.619 3.400 -10.461 1.00 77.50 240 ASP A C 1
ATOM 1963 O O . ASP A 1 240 ? 9.838 3.625 -11.412 1.00 77.50 240 ASP A O 1
#

Sequence (240 aa):
MLWLFLAGGVVASMADDKSKRMVLTESDPEYVLNENYPEKWFRVLRKGIDTTREYLGNYGPLCVYIIGQEKDELKSDAVADRIIEAYCRNRHGEAEDRVQDCLRRKGGSLVERARDGSTEAYLSYVDFLDKPLAELIFINPHGFPMPYLHTRGIHEYAHVFQRAHARTPTWLTEGGAEFLAFYLGDKHDWIDFEKSMEGSMRMARKVKKGETSLIDFEDVGKIEMERPHLKKYYRHLAYD

Radius of gyration: 20.2 Å; chains: 1; bounding box: 54×55×56 Å

pLDDT: mean 89.72, std 15.16, range [28.58, 98.56]

Secondary structure (DSSP, 8-state):
------------------S---EE-SPPPEEEE-TT--HHHHHHHHHHHHHHHHHH--EESEEEEEE--SSSTT-SHHHHHHHHHHHHHHHHTT-HHHHHHHHHTTTHHHHHHHHTT--EEEEEEE-SSSS-EEEEEEESGGGSPTTHHHHHHHHHHHHHHHTTS----HHHHHHHHHHHHHHHHHHTTSS-HHHHHHHHHHHHTTSPTTT--GGGGS-HHHHHHH-GGGGGGHHHHT--